Protein AF-A0A3A9DTZ1-F1 (afdb_monomer_lite)

Structure (mmCIF, N/CA/C/O backbone):
data_AF-A0A3A9DTZ1-F1
#
_entry.id   AF-A0A3A9DTZ1-F1
#
loop_
_atom_site.group_PDB
_atom_site.id
_atom_site.type_symbol
_atom_site.label_atom_id
_atom_site.label_alt_id
_atom_site.label_comp_id
_atom_site.label_asym_id
_atom_site.label_entity_id
_atom_site.label_seq_id
_atom_site.pdbx_PDB_ins_code
_atom_site.Cartn_x
_atom_site.Cartn_y
_atom_site.Cartn_z
_atom_site.occupancy
_atom_site.B_iso_or_equiv
_atom_site.auth_seq_id
_atom_site.auth_comp_id
_atom_site.auth_asym_id
_atom_site.auth_atom_id
_atom_site.pdbx_PDB_model_num
ATOM 1 N N . MET A 1 1 ? -8.454 15.066 16.201 1.00 45.34 1 MET A N 1
ATOM 2 C CA . MET A 1 1 ? -8.218 14.168 15.048 1.00 45.34 1 MET A CA 1
ATOM 3 C C . MET A 1 1 ? -9.597 13.713 14.612 1.00 45.34 1 MET A C 1
ATOM 5 O O . MET A 1 1 ? -10.414 13.509 15.500 1.00 45.34 1 MET A O 1
ATOM 9 N N . GLU A 1 2 ? -9.902 13.722 13.316 1.00 52.50 2 GLU A N 1
ATOM 10 C CA . GLU A 1 2 ? -11.268 13.487 12.820 1.00 52.50 2 GLU A CA 1
ATOM 11 C C . GLU A 1 2 ? -11.726 12.036 12.987 1.00 52.50 2 GLU A C 1
ATOM 13 O O . GLU A 1 2 ? -10.912 11.112 13.012 1.00 52.50 2 GLU A O 1
ATOM 18 N N . ASN A 1 3 ? -13.042 11.867 13.121 1.00 55.28 3 ASN A N 1
ATOM 19 C CA . ASN A 1 3 ? -13.698 10.570 13.231 1.00 55.28 3 ASN A CA 1
ATOM 20 C C . ASN A 1 3 ? -13.666 9.855 11.872 1.00 55.28 3 ASN A C 1
ATOM 22 O O . ASN A 1 3 ? -14.045 10.436 10.855 1.00 55.28 3 ASN A O 1
ATOM 26 N N . LEU A 1 4 ? -13.212 8.599 11.865 1.00 61.12 4 LEU A N 1
ATOM 27 C CA . LEU A 1 4 ? -13.238 7.719 10.696 1.00 61.12 4 LEU A CA 1
ATOM 28 C C . LEU A 1 4 ? -14.702 7.438 10.335 1.00 61.12 4 LEU A C 1
ATOM 30 O O . LEU A 1 4 ? -15.355 6.714 11.070 1.00 61.12 4 LEU A O 1
ATOM 34 N N . ASN A 1 5 ? -15.224 7.968 9.228 1.00 62.53 5 ASN A N 1
ATOM 35 C CA . ASN A 1 5 ? -16.616 7.721 8.841 1.00 62.53 5 ASN A CA 1
ATOM 36 C C . ASN A 1 5 ? -16.713 6.482 7.937 1.00 62.53 5 ASN A C 1
ATOM 38 O O . ASN A 1 5 ? -16.155 6.460 6.838 1.00 62.53 5 ASN A O 1
ATOM 42 N N . GLN A 1 6 ? -17.483 5.472 8.348 1.00 60.66 6 GLN A N 1
ATOM 43 C CA . GLN A 1 6 ? -17.683 4.231 7.580 1.00 60.66 6 GLN A CA 1
ATOM 44 C C . GLN A 1 6 ? -18.162 4.450 6.130 1.00 60.66 6 GLN A C 1
ATOM 46 O O . GLN A 1 6 ? -17.867 3.637 5.253 1.00 60.66 6 GLN A O 1
ATOM 51 N N . ASN A 1 7 ? -18.864 5.553 5.847 1.00 61.31 7 ASN A N 1
ATOM 52 C CA . ASN A 1 7 ? -19.367 5.867 4.507 1.00 61.31 7 ASN A CA 1
ATOM 53 C C . ASN A 1 7 ? -18.269 6.310 3.531 1.00 61.31 7 ASN A C 1
ATOM 55 O O . ASN A 1 7 ? -18.525 6.380 2.327 1.00 61.31 7 ASN A O 1
ATOM 59 N N . GLN A 1 8 ? -17.075 6.625 4.033 1.00 65.44 8 GLN A N 1
ATOM 60 C CA . GLN A 1 8 ? -15.933 7.044 3.223 1.00 65.44 8 GLN A CA 1
ATOM 61 C C . GLN A 1 8 ? -15.131 5.846 2.689 1.00 65.44 8 GLN A C 1
ATOM 63 O O . GLN A 1 8 ? -14.538 5.935 1.620 1.00 65.44 8 GLN A O 1
ATOM 68 N N . ILE A 1 9 ? -15.196 4.686 3.353 1.00 72.94 9 ILE A N 1
ATOM 69 C CA . ILE A 1 9 ? -14.450 3.491 2.943 1.00 72.94 9 ILE A CA 1
ATOM 70 C C . ILE A 1 9 ? -15.275 2.641 1.984 1.00 72.94 9 ILE A C 1
ATOM 72 O O . ILE A 1 9 ? -16.133 1.843 2.381 1.00 72.94 9 ILE A O 1
ATOM 76 N N . LYS A 1 10 ? -14.995 2.798 0.692 1.00 74.88 10 LYS A N 1
ATOM 77 C CA . LYS A 1 10 ? -15.671 2.075 -0.386 1.00 74.88 10 LYS A CA 1
ATOM 78 C C . LYS A 1 10 ? -14.670 1.313 -1.233 1.00 74.88 10 LYS A C 1
ATOM 80 O O . LYS A 1 10 ? -13.553 1.772 -1.445 1.00 74.88 10 LYS A O 1
ATOM 85 N N . TRP A 1 11 ? -15.117 0.158 -1.718 1.00 83.56 11 TRP A N 1
ATOM 86 C CA . TRP A 1 11 ? -14.412 -0.558 -2.768 1.00 83.56 11 TRP A CA 1
ATOM 87 C C . TRP A 1 11 ? -14.232 0.362 -3.975 1.00 83.56 11 TRP A C 1
ATOM 89 O O . TRP A 1 11 ? -15.148 1.106 -4.339 1.00 83.56 11 TRP A O 1
ATOM 99 N N . ASN A 1 12 ? -13.044 0.321 -4.565 1.00 82.06 12 ASN A N 1
ATOM 100 C CA . ASN A 1 12 ? -12.713 1.084 -5.752 1.00 82.06 12 ASN A CA 1
ATOM 101 C C . ASN A 1 12 ? -12.264 0.107 -6.834 1.00 82.06 12 ASN A C 1
ATOM 103 O O . ASN A 1 12 ? -11.341 -0.669 -6.622 1.00 82.06 12 ASN A O 1
ATOM 107 N N . GLU A 1 13 ? -12.883 0.191 -8.008 1.00 85.25 13 GLU A N 1
ATOM 108 C CA . GLU A 1 13 ? -12.581 -0.651 -9.168 1.00 85.25 13 GLU A CA 1
ATOM 109 C C . GLU A 1 13 ? -11.100 -0.618 -9.578 1.00 85.25 13 GLU A C 1
ATOM 111 O O . GLU A 1 13 ? -10.608 -1.577 -10.165 1.00 85.25 13 GLU A O 1
ATOM 116 N N . ARG A 1 14 ? -10.353 0.438 -9.223 1.00 80.56 14 ARG A N 1
ATOM 117 C CA . ARG A 1 14 ? -8.896 0.511 -9.439 1.00 80.56 14 ARG A CA 1
ATOM 118 C C . ARG A 1 14 ? -8.099 -0.559 -8.686 1.00 80.56 14 ARG A C 1
ATOM 120 O O . ARG A 1 14 ? -6.941 -0.789 -9.015 1.00 80.56 14 ARG A O 1
ATOM 127 N N . LEU A 1 15 ? -8.692 -1.160 -7.657 1.00 85.69 15 LEU A N 1
ATOM 128 C CA . LEU A 1 15 ? -8.102 -2.222 -6.844 1.00 85.69 15 LEU A CA 1
ATOM 129 C C . LEU A 1 15 ? -8.321 -3.609 -7.456 1.00 85.69 15 LEU A C 1
ATOM 131 O O . LEU A 1 15 ? -7.873 -4.602 -6.889 1.00 85.69 15 LEU A O 1
ATOM 135 N N . LYS A 1 16 ? -9.008 -3.694 -8.602 1.00 89.75 16 LYS A N 1
ATOM 136 C CA . LYS A 1 16 ? -9.186 -4.960 -9.305 1.00 89.75 16 LYS A CA 1
ATOM 137 C C . LYS A 1 16 ? -7.857 -5.495 -9.815 1.00 89.75 16 LYS A C 1
ATOM 139 O O . LYS A 1 16 ? -7.130 -4.819 -10.548 1.00 89.75 16 LYS A O 1
ATOM 144 N N . VAL A 1 17 ? -7.609 -6.747 -9.469 1.00 90.69 17 VAL A N 1
ATOM 145 C CA . VAL A 1 17 ? -6.548 -7.599 -9.999 1.00 90.69 17 VAL A CA 1
ATOM 146 C C . VAL A 1 17 ? -7.016 -8.272 -11.291 1.00 90.69 17 VAL A C 1
ATOM 148 O O . VAL A 1 17 ? -6.200 -8.537 -12.173 1.00 90.69 17 VAL A O 1
ATOM 151 N N . GLY A 1 18 ? -8.326 -8.497 -11.453 1.00 90.88 18 GLY A N 1
ATOM 152 C CA . GLY A 1 18 ? -8.902 -9.169 -12.623 1.00 90.88 18 GLY A CA 1
ATOM 153 C C . GLY A 1 18 ? -9.054 -10.681 -12.447 1.00 90.88 18 GLY A C 1
ATOM 154 O O . GLY A 1 18 ? -9.139 -11.409 -13.436 1.00 90.88 18 GLY A O 1
ATOM 155 N N . VAL A 1 19 ? -9.072 -11.154 -11.199 1.00 93.50 19 VAL A N 1
ATOM 156 C CA . VAL A 1 19 ? -9.326 -12.550 -10.824 1.00 93.50 19 VAL A CA 1
ATOM 157 C C . VAL A 1 19 ? -10.521 -12.554 -9.881 1.00 93.50 19 VAL A C 1
ATOM 159 O O . VAL A 1 19 ? -10.397 -12.148 -8.729 1.00 93.50 19 VAL A O 1
ATOM 162 N N . ASP A 1 20 ? -11.676 -13.018 -10.362 1.00 93.56 20 ASP A N 1
ATOM 163 C CA . ASP A 1 20 ? -12.980 -12.785 -9.721 1.00 93.56 20 ASP A CA 1
ATOM 164 C C . ASP A 1 20 ? -13.025 -13.112 -8.222 1.00 93.56 20 ASP A C 1
ATOM 166 O O . ASP A 1 20 ? -13.577 -12.346 -7.432 1.00 93.56 20 ASP A O 1
ATOM 170 N N . TYR A 1 21 ? -12.447 -14.240 -7.800 1.00 92.19 21 TYR A N 1
ATOM 171 C CA . TYR A 1 21 ? -12.478 -14.632 -6.388 1.00 92.19 21 TYR A CA 1
ATOM 172 C C . TYR A 1 21 ? -11.488 -13.840 -5.522 1.00 92.19 21 TYR A C 1
ATOM 174 O O . TYR A 1 21 ? -11.774 -13.632 -4.345 1.00 92.19 21 TYR A O 1
ATOM 182 N N . ILE A 1 22 ? -10.369 -13.369 -6.087 1.00 94.19 22 ILE A N 1
ATOM 183 C CA . ILE A 1 22 ? -9.429 -12.461 -5.410 1.00 94.19 22 ILE A CA 1
ATOM 184 C C . ILE A 1 22 ? -10.083 -11.086 -5.271 1.00 94.19 22 ILE A C 1
ATOM 186 O O . ILE A 1 22 ? -10.152 -10.557 -4.169 1.00 94.19 22 ILE A O 1
ATOM 190 N N . ASP A 1 23 ? -10.682 -10.563 -6.342 1.00 93.94 23 ASP A N 1
ATOM 191 C CA . ASP A 1 23 ? -11.386 -9.275 -6.323 1.00 93.94 23 ASP A CA 1
ATOM 192 C C . ASP A 1 23 ? -12.575 -9.294 -5.346 1.00 93.94 23 ASP A C 1
ATOM 194 O O . ASP A 1 23 ? -12.771 -8.358 -4.570 1.00 93.94 23 ASP A O 1
ATOM 198 N N . THR A 1 24 ? -13.328 -10.398 -5.307 1.00 93.31 24 THR A N 1
ATOM 199 C CA . THR A 1 24 ? -14.393 -10.608 -4.311 1.00 93.31 24 THR A CA 1
ATOM 200 C C . THR A 1 24 ? -13.826 -10.642 -2.891 1.00 93.31 24 THR A C 1
ATOM 202 O O . THR A 1 24 ? -14.428 -10.095 -1.958 1.00 93.31 24 THR A O 1
ATOM 205 N N . ALA A 1 25 ? -12.661 -11.274 -2.702 1.00 92.12 25 ALA A N 1
ATOM 206 C CA . ALA A 1 25 ? -12.004 -11.297 -1.407 1.00 92.12 25 ALA A CA 1
ATOM 207 C C . ALA A 1 25 ? -11.543 -9.887 -0.985 1.00 92.12 25 ALA A C 1
ATOM 209 O O . ALA A 1 25 ? -11.757 -9.490 0.168 1.00 92.12 25 ALA A O 1
ATOM 210 N N . HIS A 1 26 ? -11.009 -9.105 -1.925 1.00 92.25 26 HIS A N 1
ATOM 211 C CA . HIS A 1 26 ? -10.615 -7.715 -1.725 1.00 92.25 26 HIS A CA 1
ATOM 212 C C . HIS A 1 26 ? -11.795 -6.838 -1.315 1.00 92.25 26 HIS A C 1
ATOM 214 O O . HIS A 1 26 ? -11.745 -6.184 -0.273 1.00 92.25 26 HIS A O 1
ATOM 220 N N . GLU A 1 27 ? -12.903 -6.882 -2.055 1.00 90.25 27 GLU A N 1
ATOM 221 C CA . GLU A 1 27 ? -14.109 -6.111 -1.741 1.00 90.25 27 GLU A CA 1
ATOM 222 C C . GLU A 1 27 ? -14.640 -6.419 -0.328 1.00 90.25 27 GLU A C 1
ATOM 224 O O . GLU A 1 27 ? -15.068 -5.527 0.422 1.00 90.25 27 GLU A O 1
ATOM 229 N N . LYS A 1 28 ? -14.565 -7.685 0.093 1.00 88.56 28 LYS A N 1
ATOM 230 C CA . LYS A 1 28 ? -14.998 -8.094 1.430 1.00 88.56 28 LYS A CA 1
ATOM 231 C C . LYS A 1 28 ? -14.101 -7.537 2.547 1.00 88.56 28 LYS A C 1
ATOM 233 O O . LYS A 1 28 ? -14.653 -7.260 3.616 1.00 88.56 28 LYS A O 1
ATOM 238 N N . PHE A 1 29 ? -12.814 -7.229 2.324 1.00 85.25 29 PHE A N 1
ATOM 239 C CA . PHE A 1 29 ? -12.015 -6.476 3.314 1.00 85.25 29 PHE A CA 1
ATOM 240 C C . PHE A 1 29 ? -12.621 -5.116 3.626 1.00 85.25 29 PHE A C 1
ATOM 242 O O . PHE A 1 29 ? -12.703 -4.740 4.793 1.00 85.25 29 PHE A O 1
ATOM 249 N N . PHE A 1 30 ? -13.120 -4.395 2.622 1.00 81.56 30 PHE A N 1
ATOM 250 C CA . PHE A 1 30 ? -13.749 -3.092 2.848 1.00 81.56 30 PHE A CA 1
ATOM 251 C C . PHE A 1 30 ? -14.995 -3.230 3.727 1.00 81.56 30 PHE A C 1
ATOM 253 O O . PHE A 1 30 ? -15.265 -2.374 4.567 1.00 81.56 30 PHE A O 1
ATOM 260 N N . SER A 1 31 ? -15.730 -4.336 3.595 1.00 81.62 31 SER A N 1
ATOM 261 C CA . SER A 1 31 ? -16.852 -4.650 4.487 1.00 81.62 31 SER A CA 1
ATOM 262 C C . SER A 1 31 ? -16.394 -4.953 5.917 1.00 81.62 31 SER A C 1
ATOM 264 O O . SER A 1 31 ? -17.019 -4.478 6.867 1.00 81.62 31 SER A O 1
ATOM 266 N N . VAL A 1 32 ? -15.292 -5.692 6.081 1.00 81.00 32 VAL A N 1
ATOM 267 C CA . VAL A 1 32 ? -14.680 -5.975 7.391 1.00 81.00 32 VAL A CA 1
ATOM 268 C C . VAL A 1 32 ? -14.238 -4.683 8.080 1.00 81.00 32 VAL A C 1
ATOM 270 O O . VAL A 1 32 ? -14.583 -4.441 9.235 1.00 81.00 32 VAL A O 1
ATOM 273 N N . VAL A 1 33 ? -13.529 -3.824 7.352 1.00 79.38 33 VAL A N 1
ATOM 274 C CA . VAL A 1 33 ? -13.035 -2.537 7.845 1.00 79.38 33 VAL A CA 1
ATOM 275 C C . VAL A 1 33 ? -14.186 -1.609 8.228 1.00 79.38 33 VAL A C 1
ATOM 277 O O . VAL A 1 33 ? -14.155 -1.017 9.303 1.00 79.38 33 VAL A O 1
ATOM 280 N N . ARG A 1 34 ? -15.230 -1.487 7.398 1.00 80.44 34 ARG A N 1
ATOM 281 C CA . ARG A 1 34 ? -16.405 -0.670 7.750 1.00 80.44 34 ARG A CA 1
ATOM 282 C C . ARG A 1 34 ? -17.049 -1.141 9.049 1.00 80.44 34 ARG A C 1
ATOM 284 O O . ARG A 1 34 ? -17.430 -0.315 9.872 1.00 80.44 34 ARG A O 1
ATOM 291 N N . LYS A 1 35 ? -17.127 -2.460 9.256 1.00 77.44 35 LYS A N 1
ATOM 292 C CA . LYS A 1 35 ? -17.620 -3.030 10.512 1.00 77.44 35 LYS A CA 1
ATOM 293 C C . LYS A 1 35 ? -16.725 -2.630 11.689 1.00 77.44 35 LYS A C 1
ATOM 295 O O . LYS A 1 35 ? -17.257 -2.199 12.701 1.00 77.44 35 LYS A O 1
ATOM 300 N N . LEU A 1 36 ? -15.400 -2.705 11.547 1.00 76.50 36 LEU A N 1
ATOM 301 C CA . LEU A 1 36 ? -14.453 -2.255 12.578 1.00 76.50 36 LEU A CA 1
ATOM 302 C C . LEU A 1 36 ? -14.627 -0.775 12.939 1.00 76.50 36 LEU A C 1
ATOM 304 O O . LEU A 1 36 ? -14.644 -0.428 14.116 1.00 76.50 36 LEU A O 1
ATOM 308 N N . ILE A 1 37 ? -14.796 0.089 11.936 1.00 76.38 37 ILE A N 1
ATOM 309 C CA . ILE A 1 37 ? -15.023 1.523 12.149 1.00 76.38 37 ILE A CA 1
ATOM 310 C C . ILE A 1 37 ? -16.322 1.760 12.902 1.00 76.38 37 ILE A C 1
ATOM 312 O O . ILE A 1 37 ? -16.322 2.482 13.894 1.00 76.38 37 ILE A O 1
ATOM 316 N N . ARG A 1 38 ? -17.408 1.113 12.469 1.00 74.88 38 ARG A N 1
ATOM 317 C CA . ARG A 1 38 ? -18.715 1.241 13.110 1.00 74.88 38 ARG A CA 1
ATOM 318 C C . ARG A 1 38 ? -18.670 0.830 14.582 1.00 74.88 38 ARG A C 1
ATOM 320 O O . ARG A 1 38 ? -19.198 1.548 15.421 1.00 74.88 38 ARG A O 1
ATOM 327 N N . LEU A 1 39 ? -18.002 -0.282 14.894 1.00 69.44 39 LEU A N 1
ATOM 328 C CA . LEU A 1 39 ? -17.815 -0.738 16.275 1.00 69.44 39 LEU A CA 1
ATOM 329 C C . LEU A 1 39 ? -17.036 0.289 17.111 1.00 69.44 39 LEU A C 1
ATOM 331 O O . LEU A 1 39 ? -17.406 0.567 18.245 1.00 69.44 39 LEU A O 1
ATOM 335 N N . ASN A 1 40 ? -16.008 0.912 16.530 1.00 69.50 40 ASN A N 1
ATOM 336 C CA . ASN A 1 40 ? -15.249 1.973 17.191 1.00 69.50 40 ASN A CA 1
ATOM 337 C C . ASN A 1 40 ? -16.049 3.286 17.376 1.00 69.50 40 ASN A C 1
ATOM 339 O O . ASN A 1 40 ? -15.761 4.047 18.298 1.00 69.50 40 ASN A O 1
ATOM 343 N N . GLU A 1 41 ? -17.014 3.593 16.503 1.00 69.62 41 GLU A N 1
ATOM 344 C CA . GLU A 1 41 ? -17.871 4.786 16.613 1.00 69.62 41 GLU A CA 1
ATOM 345 C C . GLU A 1 41 ? -19.031 4.601 17.604 1.00 69.62 41 GLU A C 1
ATOM 347 O O . GLU A 1 41 ? -19.313 5.509 18.385 1.00 69.62 41 GLU A O 1
ATOM 352 N N . GLU A 1 42 ? -19.710 3.450 17.563 1.00 64.38 42 GLU A N 1
ATOM 353 C CA . GLU A 1 42 ? -20.943 3.189 18.321 1.00 64.38 42 GLU A CA 1
ATOM 354 C C . GLU A 1 42 ? -20.671 2.669 19.742 1.00 64.38 42 GLU A C 1
ATOM 356 O O . GLU A 1 42 ? -21.460 2.937 20.647 1.00 64.38 42 GLU A O 1
ATOM 361 N N . GLU A 1 43 ? -19.558 1.960 19.959 1.00 61.03 43 GLU A N 1
ATOM 362 C CA . GLU A 1 43 ? -19.327 1.167 21.173 1.00 61.03 43 GLU A CA 1
ATOM 363 C C . GLU A 1 43 ? -17.909 1.369 21.736 1.00 61.03 43 GLU A C 1
ATOM 365 O O . GLU A 1 43 ? -17.193 0.410 22.014 1.00 61.03 43 GLU A O 1
ATOM 370 N N . GLN A 1 44 ? -17.489 2.632 21.925 1.00 59.25 44 GLN A N 1
ATOM 371 C CA . GLN A 1 44 ? -16.144 2.996 22.425 1.00 59.25 44 GLN A CA 1
ATOM 372 C C . GLN A 1 44 ? -15.721 2.289 23.728 1.00 59.25 44 GLN A C 1
ATOM 374 O O . GLN A 1 44 ? -14.523 2.179 23.987 1.00 59.25 44 GLN A O 1
ATOM 379 N N . ASP A 1 45 ? -16.674 1.794 24.521 1.00 59.91 45 ASP A N 1
ATOM 380 C CA . ASP A 1 45 ? -16.417 1.090 25.780 1.00 59.91 45 ASP A CA 1
ATOM 381 C C . ASP A 1 45 ? -16.427 -0.447 25.659 1.00 59.91 45 ASP A C 1
ATOM 383 O O . ASP A 1 45 ? -16.030 -1.133 26.608 1.00 59.91 45 ASP A O 1
ATOM 387 N N . ASP A 1 46 ? -16.818 -1.021 24.513 1.00 69.50 46 ASP A N 1
ATOM 388 C CA . ASP A 1 46 ? -16.904 -2.474 24.350 1.00 69.50 46 ASP A CA 1
ATOM 389 C C . ASP A 1 46 ? -15.636 -3.072 23.716 1.00 69.50 46 ASP A C 1
ATOM 391 O O . ASP A 1 46 ? -15.539 -3.399 22.527 1.00 69.50 46 ASP A O 1
ATOM 395 N N . LYS A 1 47 ? -14.626 -3.266 24.569 1.00 74.50 47 LYS A N 1
ATOM 396 C CA . LYS A 1 47 ? -13.364 -3.949 24.224 1.00 74.50 47 LYS A CA 1
ATOM 397 C C . LYS A 1 47 ? -13.576 -5.316 23.584 1.00 74.50 47 LYS A C 1
ATOM 399 O O . LYS A 1 47 ? -12.728 -5.760 22.803 1.00 74.50 47 LYS A O 1
ATOM 404 N N . TRP A 1 48 ? -14.666 -6.002 23.928 1.00 77.75 48 TRP A N 1
ATOM 405 C CA . TRP A 1 48 ? -14.959 -7.313 23.373 1.00 77.75 48 TRP A CA 1
ATOM 406 C C . TRP A 1 48 ? -15.257 -7.207 21.875 1.00 77.75 48 TRP A C 1
ATOM 408 O O . TRP A 1 48 ? -14.678 -7.958 21.089 1.00 77.75 48 TRP A O 1
ATOM 418 N N . LEU A 1 49 ? -16.043 -6.214 21.455 1.00 73.25 49 LEU A N 1
ATOM 419 C CA . LEU A 1 49 ? -16.354 -5.993 20.041 1.00 73.25 49 LEU A CA 1
ATOM 420 C C . LEU A 1 49 ? -15.131 -5.618 19.208 1.00 73.25 49 LEU A C 1
ATOM 422 O O . LEU A 1 49 ? -14.948 -6.167 18.118 1.00 73.25 49 LEU A O 1
ATOM 426 N N . CYS A 1 50 ? -14.262 -4.746 19.724 1.00 76.00 50 CYS A N 1
ATOM 427 C CA . CYS A 1 50 ? -12.987 -4.432 19.074 1.00 76.00 50 CYS A CA 1
ATOM 428 C C . CYS A 1 50 ? -12.138 -5.698 18.885 1.00 76.00 50 CYS A C 1
ATOM 430 O O . CYS A 1 50 ? -11.664 -5.975 17.782 1.00 76.00 50 CYS A O 1
ATOM 432 N N . THR A 1 51 ? -12.021 -6.512 19.937 1.00 81.25 51 THR A N 1
ATOM 433 C CA . THR A 1 51 ? -11.257 -7.767 19.914 1.00 81.25 51 THR A CA 1
ATOM 434 C C . THR A 1 51 ? -11.808 -8.758 18.884 1.00 81.25 51 THR A C 1
ATOM 436 O O . THR A 1 51 ? -11.045 -9.348 18.117 1.00 81.25 51 THR A O 1
ATOM 439 N N . GLU A 1 52 ? -13.127 -8.942 18.822 1.00 81.44 52 GLU A N 1
ATOM 440 C CA . GLU A 1 52 ? -13.751 -9.852 17.856 1.00 81.44 52 GLU A CA 1
ATOM 441 C C . GLU A 1 52 ? -13.627 -9.346 16.416 1.00 81.44 52 GLU A C 1
ATOM 443 O O . GLU A 1 52 ? -13.341 -10.125 15.502 1.00 81.44 52 GLU A O 1
ATOM 448 N N . GLY A 1 53 ? -13.764 -8.036 16.204 1.00 81.06 53 GLY A N 1
ATOM 449 C CA . GLY A 1 53 ? -13.520 -7.423 14.905 1.00 81.06 53 GLY A CA 1
ATOM 450 C C . GLY A 1 53 ? -12.092 -7.666 14.408 1.00 81.06 53 GLY A C 1
ATOM 451 O O . GLY A 1 53 ? -11.895 -8.017 13.243 1.00 81.06 53 GLY A O 1
ATOM 452 N N . MET A 1 54 ? -11.096 -7.528 15.286 1.00 82.56 54 MET A N 1
ATOM 453 C CA . MET A 1 54 ? -9.689 -7.774 14.954 1.00 82.56 54 MET A CA 1
ATOM 454 C C . MET A 1 54 ? -9.414 -9.239 14.636 1.00 82.56 54 MET A C 1
ATOM 456 O O . MET A 1 54 ? -8.748 -9.531 13.645 1.00 82.56 54 MET A O 1
ATOM 460 N N . LYS A 1 55 ? -9.943 -10.172 15.439 1.00 85.94 55 LYS A N 1
ATOM 461 C CA . LYS A 1 55 ? -9.822 -11.612 15.158 1.00 85.94 55 LYS A CA 1
ATOM 462 C C . LYS A 1 55 ? -10.409 -11.951 13.797 1.00 85.94 55 LYS A C 1
ATOM 464 O O . LYS A 1 55 ? -9.808 -12.703 13.033 1.00 85.94 55 LYS A O 1
ATOM 469 N N . PHE A 1 56 ? -11.571 -11.381 13.486 1.00 85.25 56 PHE A N 1
ATOM 470 C CA . PHE A 1 56 ? -12.206 -11.568 12.192 1.00 85.25 56 PHE A CA 1
ATOM 471 C C . PHE A 1 56 ? -11.346 -11.006 11.054 1.00 85.25 56 PHE A C 1
ATOM 473 O O . PHE A 1 56 ? -11.117 -11.720 10.081 1.00 85.25 56 PHE A O 1
ATOM 480 N N . PHE A 1 57 ? -10.808 -9.790 11.198 1.00 87.38 57 PHE A N 1
ATOM 481 C CA . PHE A 1 57 ? -9.872 -9.208 10.233 1.00 87.38 57 PHE A CA 1
ATOM 482 C C . PHE A 1 57 ? -8.650 -10.104 10.015 1.00 87.38 57 PHE A C 1
ATOM 484 O O . PHE A 1 57 ? -8.380 -10.498 8.887 1.00 87.38 57 PHE A O 1
ATOM 491 N N . LYS A 1 58 ? -7.971 -10.505 11.093 1.00 89.62 58 LYS A N 1
ATOM 492 C CA . LYS A 1 58 ? -6.790 -11.373 11.055 1.00 89.62 58 LYS A CA 1
ATOM 493 C C . LYS A 1 58 ? -7.052 -12.691 10.339 1.00 89.62 58 LYS A C 1
ATOM 495 O O . LYS A 1 58 ? -6.302 -13.057 9.438 1.00 89.62 58 LYS A O 1
ATOM 500 N N . ASN A 1 59 ? -8.110 -13.397 10.733 1.00 90.69 59 ASN A N 1
ATOM 501 C CA . ASN A 1 59 ? -8.459 -14.680 10.128 1.00 90.69 59 ASN A CA 1
ATOM 502 C C . ASN A 1 59 ? -8.758 -14.514 8.639 1.00 90.69 59 ASN A C 1
ATOM 504 O O . ASN A 1 59 ? -8.281 -15.302 7.828 1.00 90.69 59 ASN A O 1
ATOM 508 N N . TYR A 1 60 ? -9.493 -13.458 8.289 1.00 91.44 60 TYR A N 1
ATOM 509 C CA . TYR A 1 60 ? -9.841 -13.166 6.911 1.00 91.44 60 TYR A CA 1
ATOM 510 C C . TYR A 1 60 ? -8.611 -12.803 6.060 1.00 91.44 60 TYR A C 1
ATOM 512 O O . TYR A 1 60 ? -8.471 -13.319 4.955 1.00 91.44 60 TYR A O 1
ATOM 520 N N . THR A 1 61 ? -7.672 -12.009 6.590 1.00 90.75 61 THR A N 1
ATOM 521 C CA . THR A 1 61 ? -6.396 -11.706 5.920 1.00 90.75 61 THR A CA 1
ATOM 522 C C . THR A 1 61 ? -5.563 -12.959 5.677 1.00 90.75 61 THR A C 1
ATOM 524 O O . THR A 1 61 ? -5.060 -13.160 4.578 1.00 90.75 61 THR A O 1
ATOM 527 N N . ILE A 1 62 ? -5.440 -13.832 6.679 1.00 92.19 62 ILE A N 1
ATOM 528 C CA . ILE A 1 62 ? -4.654 -15.067 6.562 1.00 92.19 62 ILE A CA 1
ATOM 529 C C . ILE A 1 62 ? -5.267 -16.025 5.534 1.00 92.19 62 ILE A C 1
ATOM 531 O O . ILE A 1 62 ? -4.531 -16.647 4.767 1.00 92.19 62 ILE A O 1
ATOM 535 N N . GLU A 1 63 ? -6.595 -16.155 5.527 1.00 93.69 63 GLU A N 1
ATOM 536 C CA . GLU A 1 63 ? -7.314 -16.974 4.550 1.00 93.69 63 GLU A CA 1
ATOM 537 C C . GLU A 1 63 ? -7.113 -16.440 3.129 1.00 93.69 63 GLU A C 1
ATOM 539 O O . GLU A 1 63 ? -6.774 -17.204 2.226 1.00 93.69 63 GLU A O 1
ATOM 544 N N . HIS A 1 64 ? -7.268 -15.130 2.946 1.00 94.38 64 HIS A N 1
ATOM 545 C CA . HIS A 1 64 ? -7.071 -14.470 1.664 1.00 94.38 64 HIS A CA 1
ATOM 546 C C . HIS A 1 64 ? -5.647 -14.670 1.123 1.00 94.38 64 HIS A C 1
ATOM 548 O O . HIS A 1 64 ? -5.495 -15.161 0.005 1.00 94.38 64 HIS A O 1
ATOM 554 N N . PHE A 1 65 ? -4.617 -14.429 1.944 1.00 96.06 65 PHE A N 1
ATOM 555 C CA . PHE A 1 65 ? -3.225 -14.681 1.559 1.00 96.06 65 PHE A CA 1
ATOM 556 C C . PHE A 1 65 ? -3.007 -16.127 1.114 1.00 96.06 65 PHE A C 1
ATOM 558 O O . PHE A 1 65 ? -2.328 -16.378 0.127 1.00 96.06 65 PHE A O 1
ATOM 565 N N . ALA A 1 66 ? -3.606 -17.106 1.797 1.00 96.31 66 ALA A N 1
ATOM 566 C CA . ALA A 1 66 ? -3.471 -18.506 1.403 1.00 96.31 66 ALA A CA 1
ATOM 567 C C . ALA A 1 66 ? -4.119 -18.805 0.035 1.00 96.31 66 ALA A C 1
ATOM 569 O O . ALA A 1 66 ? -3.574 -19.600 -0.738 1.00 96.31 66 ALA A O 1
ATOM 570 N N . GLN A 1 67 ? -5.263 -18.182 -0.266 1.00 95.50 67 GLN A N 1
ATOM 571 C CA . GLN A 1 67 ? -5.961 -18.319 -1.550 1.00 95.50 67 GLN A CA 1
ATOM 572 C C . GLN A 1 67 ? -5.168 -17.681 -2.696 1.00 95.50 67 GLN A C 1
ATOM 574 O O . GLN A 1 67 ? -5.013 -18.291 -3.756 1.00 95.50 67 GLN A O 1
ATOM 579 N N . GLU A 1 68 ? -4.628 -16.488 -2.473 1.00 96.94 68 GLU A N 1
ATOM 580 C CA . GLU A 1 68 ? -3.782 -15.781 -3.430 1.00 96.94 68 GLU A CA 1
ATOM 581 C C . GLU A 1 68 ? -2.447 -16.498 -3.653 1.00 96.94 68 GLU A C 1
ATOM 583 O O . GLU A 1 68 ? -2.050 -16.751 -4.787 1.00 96.94 68 GLU A O 1
ATOM 588 N N . GLU A 1 69 ? -1.792 -16.961 -2.589 1.00 98.00 69 GLU A N 1
ATOM 589 C CA . GLU A 1 69 ? -0.581 -17.775 -2.691 1.00 98.00 69 GLU A CA 1
ATOM 590 C C . GLU A 1 69 ? -0.831 -19.072 -3.484 1.00 98.00 69 GLU A C 1
ATOM 592 O O . GLU A 1 69 ? 0.015 -19.503 -4.270 1.00 98.00 69 GLU A O 1
ATOM 597 N N . ALA A 1 70 ? -1.995 -19.710 -3.310 1.00 97.31 70 ALA A N 1
ATOM 598 C CA . ALA A 1 70 ? -2.377 -20.879 -4.101 1.00 97.31 70 ALA A CA 1
ATOM 599 C C . ALA A 1 70 ? -2.588 -20.532 -5.580 1.00 97.31 70 ALA A C 1
ATOM 601 O O . ALA A 1 70 ? -2.150 -21.292 -6.448 1.00 97.31 70 ALA A O 1
ATOM 602 N N . TYR A 1 71 ? -3.196 -19.379 -5.861 1.00 97.19 71 TYR A N 1
ATOM 603 C CA . TYR A 1 71 ? -3.347 -18.864 -7.216 1.00 97.19 71 TYR A CA 1
ATOM 604 C C . TYR A 1 71 ? -1.998 -18.624 -7.889 1.00 97.19 71 TYR A C 1
ATOM 606 O O . TYR A 1 71 ? -1.737 -19.194 -8.948 1.00 97.19 71 TYR A O 1
ATOM 614 N N . MET A 1 72 ? -1.120 -17.852 -7.243 1.00 97.31 72 MET A N 1
ATOM 615 C CA . MET A 1 72 ? 0.213 -17.520 -7.743 1.00 97.31 72 MET A CA 1
ATOM 616 C C . MET A 1 72 ? 1.013 -18.778 -8.089 1.00 97.31 72 MET A C 1
ATOM 618 O O . MET A 1 72 ? 1.596 -18.862 -9.170 1.00 97.31 72 MET A O 1
ATOM 622 N N . ARG A 1 73 ? 0.976 -19.804 -7.225 1.00 97.88 73 ARG A N 1
ATOM 623 C CA . ARG A 1 73 ? 1.604 -21.105 -7.509 1.00 97.88 73 ARG A CA 1
ATOM 624 C C . ARG A 1 73 ? 0.987 -21.798 -8.724 1.00 97.88 73 ARG A C 1
ATOM 626 O O . ARG A 1 73 ? 1.723 -22.354 -9.532 1.00 97.88 73 ARG A O 1
ATOM 633 N N . SER A 1 74 ? -0.338 -21.761 -8.878 1.00 97.31 74 SER A N 1
ATOM 634 C CA . SER A 1 74 ? -1.030 -22.417 -10.000 1.00 97.31 74 SER A CA 1
ATOM 635 C C . SER A 1 74 ? -0.665 -21.828 -11.367 1.00 97.31 74 SER A C 1
ATOM 637 O O . SER A 1 74 ? -0.610 -22.560 -12.356 1.00 97.31 74 SER A O 1
ATOM 639 N N . ILE A 1 75 ? -0.361 -20.528 -11.416 1.00 96.00 75 ILE A N 1
ATOM 640 C CA . ILE A 1 75 ? 0.047 -19.828 -12.641 1.00 96.00 75 ILE A CA 1
ATOM 641 C C . ILE A 1 75 ? 1.570 -19.706 -12.786 1.00 96.00 75 ILE A C 1
ATOM 643 O O . ILE A 1 75 ? 2.030 -19.099 -13.747 1.00 96.00 75 ILE A O 1
ATOM 647 N N . HIS A 1 76 ? 2.349 -20.291 -11.867 1.00 95.69 76 HIS A N 1
ATOM 648 C CA . HIS A 1 76 ? 3.812 -20.170 -11.814 1.00 95.69 76 HIS A CA 1
ATOM 649 C C . HIS A 1 76 ? 4.285 -18.709 -11.807 1.00 95.69 76 HIS A C 1
ATOM 651 O O . HIS A 1 76 ? 5.196 -18.334 -12.544 1.00 95.69 76 HIS A O 1
ATOM 657 N N . TYR A 1 77 ? 3.641 -17.875 -10.988 1.00 94.19 77 TYR A N 1
ATOM 658 C CA . TYR A 1 77 ? 3.990 -16.466 -10.872 1.00 94.19 77 TYR A CA 1
ATOM 659 C C . TYR A 1 77 ? 5.448 -16.300 -10.421 1.00 94.19 77 TYR A C 1
ATOM 661 O O . TYR A 1 77 ? 5.837 -16.778 -9.356 1.00 94.19 77 TYR A O 1
ATOM 669 N N . GLU A 1 78 ? 6.247 -15.611 -11.235 1.00 91.38 78 GLU A N 1
ATOM 670 C CA . GLU A 1 78 ? 7.703 -15.517 -11.075 1.00 91.38 78 GLU A CA 1
ATOM 671 C C . GLU A 1 78 ? 8.119 -14.902 -9.730 1.00 91.38 78 GLU A C 1
ATOM 673 O O . GLU A 1 78 ? 9.060 -15.376 -9.098 1.00 91.38 78 GLU A O 1
ATOM 678 N N . LYS A 1 79 ? 7.375 -13.898 -9.250 1.00 90.44 79 LYS A N 1
ATOM 679 C CA . LYS A 1 79 ? 7.671 -13.181 -7.998 1.00 90.44 79 LYS A CA 1
ATOM 680 C C . LYS A 1 79 ? 6.958 -13.755 -6.773 1.00 90.44 79 LYS A C 1
ATOM 682 O O . LYS A 1 79 ? 6.831 -13.078 -5.756 1.00 90.44 79 LYS A O 1
ATOM 687 N N . TYR A 1 80 ? 6.484 -14.999 -6.850 1.00 95.00 80 TYR A N 1
ATOM 688 C CA . TYR A 1 80 ? 5.743 -15.640 -5.763 1.00 95.00 80 TYR A CA 1
ATOM 689 C C . TYR A 1 80 ? 6.485 -15.596 -4.416 1.00 95.00 80 TYR A C 1
ATOM 691 O O . TYR A 1 80 ? 5.871 -15.276 -3.402 1.00 95.00 80 TYR A O 1
ATOM 699 N N . GLU A 1 81 ? 7.791 -15.881 -4.390 1.00 95.62 81 GLU A N 1
ATOM 700 C CA . GLU A 1 81 ? 8.565 -15.905 -3.138 1.00 95.62 81 GLU A CA 1
ATOM 701 C C . GLU A 1 81 ? 8.687 -14.510 -2.501 1.00 95.62 81 GLU A C 1
ATOM 703 O O . GLU A 1 81 ? 8.547 -14.366 -1.286 1.00 95.62 81 GLU A O 1
ATOM 708 N N . GLU A 1 82 ? 8.887 -13.471 -3.318 1.00 90.62 82 GLU A N 1
ATOM 709 C CA . GLU A 1 82 ? 8.940 -12.077 -2.860 1.00 90.62 82 GLU A CA 1
ATOM 710 C C . GLU A 1 82 ? 7.584 -11.639 -2.295 1.00 90.62 82 GLU A C 1
ATOM 712 O O . GLU A 1 82 ? 7.509 -11.124 -1.180 1.00 90.62 82 GLU A O 1
ATOM 717 N N . HIS A 1 83 ? 6.502 -11.923 -3.022 1.00 93.88 83 HIS A N 1
ATOM 718 C CA . HIS A 1 83 ? 5.144 -11.595 -2.598 1.00 93.88 83 HIS A CA 1
ATOM 719 C C . HIS A 1 83 ? 4.769 -12.343 -1.304 1.00 93.88 83 HIS A C 1
ATOM 721 O O . HIS A 1 83 ? 4.270 -11.753 -0.344 1.00 93.88 83 HIS A O 1
ATOM 727 N N . LYS A 1 84 ? 5.090 -13.639 -1.212 1.00 96.31 84 LYS A N 1
ATOM 728 C CA . LYS A 1 84 ? 4.861 -14.434 -0.001 1.00 96.31 84 LYS A CA 1
ATOM 729 C C . LYS A 1 84 ? 5.624 -13.887 1.209 1.00 96.31 84 LYS A C 1
ATOM 731 O O . LYS A 1 84 ? 5.099 -13.917 2.324 1.00 96.31 84 LYS A O 1
ATOM 736 N N . LEU A 1 85 ? 6.837 -13.369 1.022 1.00 94.81 85 LEU A N 1
ATOM 737 C CA . LEU A 1 85 ? 7.588 -12.746 2.110 1.00 94.81 85 LEU A CA 1
ATOM 738 C C . LEU A 1 85 ? 6.858 -11.515 2.672 1.00 94.81 85 LEU A C 1
ATOM 740 O O . LEU A 1 85 ? 6.877 -11.298 3.886 1.00 94.81 85 LEU A O 1
ATOM 744 N N . LEU A 1 86 ? 6.173 -10.735 1.828 1.00 92.50 86 LEU A N 1
ATOM 745 C CA . LEU A 1 86 ? 5.339 -9.613 2.274 1.00 92.50 86 LEU A CA 1
ATOM 746 C C . LEU A 1 86 ? 4.157 -10.101 3.122 1.00 92.50 86 LEU A C 1
ATOM 748 O O . LEU A 1 86 ? 3.951 -9.581 4.225 1.00 92.50 86 LEU A O 1
ATOM 752 N N . HIS A 1 87 ? 3.455 -11.147 2.671 1.00 95.94 87 HIS A N 1
ATOM 753 C CA . HIS A 1 87 ? 2.393 -11.798 3.448 1.00 95.94 87 HIS A CA 1
ATOM 754 C C . HIS A 1 87 ? 2.893 -12.301 4.801 1.00 95.94 87 HIS A C 1
ATOM 756 O O . HIS A 1 87 ? 2.259 -12.083 5.836 1.00 95.94 87 HIS A O 1
ATOM 762 N N . ASP A 1 88 ? 4.041 -12.976 4.815 1.00 95.94 88 ASP A N 1
ATOM 763 C CA . ASP A 1 88 ? 4.612 -13.547 6.029 1.00 95.94 88 ASP A CA 1
ATOM 764 C C . ASP A 1 88 ? 5.091 -12.468 7.000 1.00 95.94 88 ASP A C 1
ATOM 766 O O . ASP A 1 88 ? 4.872 -12.605 8.204 1.00 95.94 88 ASP A O 1
ATOM 770 N N . ASN A 1 89 ? 5.662 -11.366 6.511 1.00 93.25 89 ASN A N 1
ATOM 771 C CA . ASN A 1 89 ? 6.019 -10.223 7.349 1.00 93.25 89 ASN A CA 1
ATOM 772 C C . ASN A 1 89 ? 4.781 -9.582 7.987 1.00 93.25 89 ASN A C 1
ATOM 774 O O . ASN A 1 89 ? 4.772 -9.336 9.196 1.00 93.25 89 ASN A O 1
ATOM 778 N N . TRP A 1 90 ? 3.708 -9.362 7.222 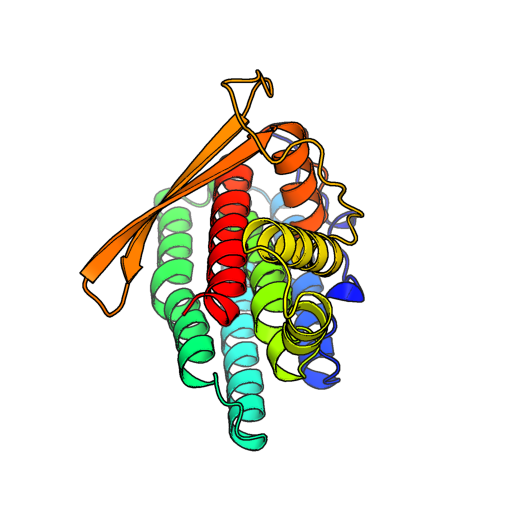1.00 92.06 90 TRP A N 1
ATOM 779 C CA . TRP A 1 90 ? 2.466 -8.834 7.789 1.00 92.06 90 TRP A CA 1
ATOM 780 C C . TRP A 1 90 ? 1.877 -9.773 8.841 1.00 92.06 90 TRP A C 1
ATOM 782 O O . TRP A 1 90 ? 1.584 -9.352 9.960 1.00 92.06 90 TRP A O 1
ATOM 792 N N . ARG A 1 91 ? 1.771 -11.062 8.504 1.00 94.31 91 ARG A N 1
ATOM 793 C CA . ARG A 1 91 ? 1.204 -12.115 9.354 1.00 94.31 91 ARG A CA 1
ATOM 794 C C . ARG A 1 91 ? 1.981 -12.312 10.655 1.00 94.31 91 ARG A C 1
ATOM 796 O O . ARG A 1 91 ? 1.367 -12.454 11.710 1.00 94.31 91 ARG A O 1
ATOM 803 N N . ASN A 1 92 ? 3.311 -12.357 10.578 1.00 95.56 92 ASN A N 1
ATOM 804 C CA . ASN A 1 92 ? 4.164 -12.819 11.676 1.00 95.56 92 ASN A CA 1
ATOM 805 C C . ASN A 1 92 ? 4.833 -11.681 12.457 1.00 95.56 92 ASN A C 1
ATOM 807 O O . ASN A 1 92 ? 5.274 -11.909 13.583 1.00 95.56 92 ASN A O 1
ATOM 811 N N . ILE A 1 93 ? 4.921 -10.475 11.886 1.00 92.44 93 ILE A N 1
ATOM 812 C CA . ILE A 1 93 ? 5.622 -9.338 12.499 1.00 92.44 93 ILE A CA 1
ATOM 813 C C . ILE A 1 93 ? 4.659 -8.178 12.739 1.00 92.44 93 ILE A C 1
ATOM 815 O O . ILE A 1 93 ? 4.419 -7.812 13.891 1.00 92.44 93 ILE A O 1
ATOM 819 N N . THR A 1 94 ? 4.092 -7.611 11.672 1.00 90.69 94 THR A N 1
ATOM 820 C CA . THR A 1 94 ? 3.340 -6.351 11.768 1.00 90.69 94 THR A CA 1
ATOM 821 C C . THR A 1 94 ? 2.027 -6.527 12.518 1.00 90.69 94 THR A C 1
ATOM 823 O O . THR A 1 94 ? 1.774 -5.802 13.478 1.00 90.69 94 THR A O 1
ATOM 826 N N . LEU A 1 95 ? 1.205 -7.509 12.141 1.00 90.94 95 LEU A N 1
ATOM 827 C CA . LEU A 1 95 ? -0.096 -7.720 12.772 1.00 90.94 95 LEU A CA 1
ATOM 828 C C . LEU A 1 95 ? 0.029 -8.074 14.271 1.00 90.94 95 LEU A C 1
ATOM 830 O O . LEU A 1 95 ? -0.656 -7.432 15.066 1.00 90.94 95 LEU A O 1
ATOM 834 N N . PRO A 1 96 ? 0.943 -8.969 14.708 1.00 92.88 96 PRO A N 1
ATOM 835 C CA . PRO A 1 96 ? 1.182 -9.206 16.135 1.00 92.88 96 PRO A CA 1
ATOM 836 C C . PRO A 1 96 ? 1.691 -7.980 16.907 1.00 92.88 96 PRO A C 1
ATOM 838 O O . PRO A 1 96 ? 1.383 -7.830 18.089 1.00 92.88 96 PRO A O 1
ATOM 841 N N . ALA A 1 97 ? 2.481 -7.104 16.275 1.00 91.62 97 ALA A N 1
ATOM 842 C CA . ALA A 1 97 ? 2.914 -5.857 16.905 1.00 91.62 97 ALA A CA 1
ATOM 843 C C . ALA A 1 97 ? 1.729 -4.904 17.123 1.00 91.62 97 ALA A C 1
ATOM 845 O O . ALA A 1 97 ? 1.567 -4.378 18.220 1.00 91.62 97 ALA A O 1
ATOM 846 N N . LEU A 1 98 ? 0.858 -4.761 16.120 1.00 90.56 98 LEU A N 1
ATOM 847 C CA . LEU A 1 98 ? -0.355 -3.950 16.228 1.00 90.56 98 LEU A CA 1
ATOM 848 C C . LEU A 1 98 ? -1.339 -4.511 17.273 1.00 90.56 98 LEU A C 1
ATOM 850 O O . LEU A 1 98 ? -1.933 -3.742 18.025 1.00 90.56 98 LEU A O 1
ATOM 854 N N . GLU A 1 99 ? -1.482 -5.839 17.370 1.00 90.88 99 GLU A N 1
ATOM 855 C CA . GLU A 1 99 ? -2.262 -6.497 18.434 1.00 90.88 99 GLU A CA 1
ATOM 856 C C . GLU A 1 99 ? -1.700 -6.157 19.827 1.00 90.88 99 GLU A C 1
ATOM 858 O O . GLU A 1 99 ? -2.447 -5.766 20.725 1.00 90.88 99 GLU A O 1
ATOM 863 N N . ARG A 1 100 ? -0.373 -6.218 20.003 1.00 92.00 100 ARG A N 1
ATOM 864 C CA . ARG A 1 100 ? 0.285 -5.868 21.272 1.00 92.00 100 ARG A CA 1
ATOM 865 C C . ARG A 1 100 ? 0.105 -4.393 21.641 1.00 92.00 100 ARG A C 1
ATOM 867 O O . ARG A 1 100 ? -0.106 -4.076 22.812 1.00 92.00 100 ARG A O 1
ATOM 874 N N . ASP A 1 101 ? 0.180 -3.488 20.671 1.00 90.25 101 ASP A N 1
ATOM 875 C CA . ASP A 1 101 ? -0.033 -2.054 20.894 1.00 90.25 101 ASP A CA 1
ATOM 876 C C . ASP A 1 101 ? -1.464 -1.768 21.385 1.00 90.25 101 ASP A C 1
ATOM 878 O O . ASP A 1 101 ? -1.678 -0.934 22.270 1.00 90.25 101 ASP A O 1
ATOM 882 N N . LEU A 1 102 ? -2.456 -2.503 20.878 1.00 88.00 102 LEU A N 1
ATOM 883 C CA . LEU A 1 102 ? -3.837 -2.421 21.358 1.00 88.00 102 LEU A CA 1
ATOM 884 C C . LEU A 1 102 ? -3.985 -2.923 22.795 1.00 88.00 102 LEU A C 1
ATOM 886 O O . LEU A 1 102 ? -4.579 -2.235 23.625 1.00 88.00 102 LEU A O 1
ATOM 890 N N . GLU A 1 103 ? -3.412 -4.083 23.113 1.00 90.38 103 GLU A N 1
ATOM 891 C CA . GLU A 1 103 ? -3.474 -4.656 24.462 1.00 90.38 103 GLU A CA 1
ATOM 892 C C . GLU A 1 103 ? -2.793 -3.747 25.495 1.00 90.38 103 GLU A C 1
ATOM 894 O O . GLU A 1 103 ? -3.372 -3.427 26.535 1.00 90.38 103 GLU A O 1
ATOM 899 N N . THR A 1 104 ? -1.581 -3.276 25.192 1.00 92.88 104 THR A N 1
ATOM 900 C CA . THR A 1 104 ? -0.785 -2.421 26.092 1.00 92.88 104 THR A CA 1
ATOM 901 C C . THR A 1 104 ? -1.406 -1.045 26.317 1.00 92.88 104 THR A C 1
ATOM 903 O O . THR A 1 104 ? -1.294 -0.489 27.409 1.00 92.88 104 THR A O 1
ATOM 906 N N . SER A 1 105 ? -2.107 -0.507 25.319 1.00 89.75 105 SER A N 1
ATOM 907 C CA . SER A 1 105 ? -2.873 0.739 25.438 1.00 89.75 105 SER A CA 1
ATOM 908 C C . SER A 1 105 ? -4.271 0.543 26.030 1.00 89.75 105 SER A C 1
ATOM 910 O O . SER A 1 105 ? -5.019 1.516 26.148 1.00 89.75 105 SER A O 1
ATOM 912 N N . ASN A 1 106 ? -4.629 -0.690 26.407 1.00 88.00 106 ASN A N 1
ATOM 913 C CA . ASN A 1 106 ? -5.947 -1.058 26.914 1.00 88.00 106 ASN A CA 1
ATOM 914 C C . ASN A 1 106 ? -7.082 -0.653 25.956 1.00 88.00 106 ASN A C 1
ATOM 916 O O . ASN A 1 106 ? -8.140 -0.212 26.409 1.00 88.00 106 ASN A O 1
ATOM 920 N N . PHE A 1 107 ? -6.841 -0.805 24.648 1.00 85.81 107 PHE A N 1
ATOM 921 C CA . PHE A 1 107 ? -7.753 -0.432 23.564 1.00 85.81 107 PHE A CA 1
ATOM 922 C C . PHE A 1 107 ? -8.155 1.046 23.610 1.00 85.81 107 PHE A C 1
ATOM 924 O O . PHE A 1 107 ? -9.328 1.389 23.471 1.00 85.81 107 PHE A O 1
ATOM 931 N N . SER A 1 108 ? -7.187 1.940 23.831 1.00 84.00 108 SER A N 1
ATOM 932 C CA . SER A 1 108 ? -7.464 3.373 23.765 1.00 84.00 108 SER A CA 1
ATOM 933 C C . SER A 1 108 ? -8.041 3.754 22.390 1.00 84.00 108 SER A C 1
ATOM 935 O O . SER A 1 108 ? -7.661 3.172 21.370 1.00 84.00 108 SER A O 1
ATOM 937 N N . PRO A 1 109 ? -8.918 4.769 22.305 1.00 78.75 109 PRO A N 1
ATOM 938 C CA . PRO A 1 109 ? -9.480 5.183 21.021 1.00 78.75 109 PRO A CA 1
ATOM 939 C C . PRO A 1 109 ? -8.413 5.525 19.967 1.00 78.75 109 PRO A C 1
ATOM 941 O O . PRO A 1 109 ? -8.631 5.331 18.773 1.00 78.75 109 PRO A O 1
ATOM 944 N N . ASP A 1 110 ? -7.248 6.029 20.390 1.00 78.56 110 ASP A N 1
ATOM 945 C CA . ASP A 1 110 ? -6.128 6.320 19.490 1.00 78.56 110 ASP A CA 1
ATOM 946 C C . ASP A 1 110 ? -5.458 5.053 18.948 1.00 78.56 110 ASP A C 1
ATOM 948 O O . ASP A 1 110 ? -5.125 5.016 17.763 1.00 78.56 110 ASP A O 1
ATOM 952 N N . SER A 1 111 ? -5.274 4.013 19.767 1.00 83.75 111 SER A N 1
ATOM 953 C CA . SER A 1 111 ? -4.661 2.764 19.306 1.00 83.75 111 SER A CA 1
ATOM 954 C C . SER A 1 111 ? -5.600 1.966 18.408 1.00 83.75 111 SER A C 1
ATOM 956 O O . SER A 1 111 ? -5.154 1.451 17.385 1.00 83.75 111 SER A O 1
ATOM 958 N N . VAL A 1 112 ? -6.903 1.942 18.713 1.00 81.75 112 VAL A N 1
ATOM 959 C CA . VAL A 1 112 ? -7.927 1.320 17.853 1.00 81.75 112 VAL A CA 1
ATOM 960 C C . VAL A 1 112 ? -7.981 2.015 16.496 1.00 81.75 112 VAL A C 1
ATOM 962 O O . VAL A 1 112 ? -7.910 1.352 15.459 1.00 81.75 112 VAL A O 1
ATOM 965 N N . ARG A 1 113 ? -8.017 3.355 16.478 1.00 78.56 113 ARG A N 1
ATOM 966 C CA . ARG A 1 113 ? -7.916 4.118 15.226 1.00 78.56 113 ARG A CA 1
ATOM 967 C C . ARG A 1 113 ? -6.634 3.792 14.478 1.00 78.56 113 ARG A C 1
ATOM 969 O O . ARG A 1 113 ? -6.705 3.525 13.285 1.00 78.56 113 ARG A O 1
ATOM 976 N N . HIS A 1 114 ? -5.488 3.776 15.160 1.00 80.81 114 HIS A N 1
ATOM 977 C CA . HIS A 1 114 ? -4.206 3.460 14.537 1.00 80.81 114 HIS A CA 1
ATOM 978 C C . HIS A 1 114 ? -4.190 2.057 13.912 1.00 80.81 114 HIS A C 1
ATOM 980 O O . HIS A 1 114 ? -3.732 1.911 12.782 1.00 80.81 114 HIS A O 1
ATOM 986 N N . PHE A 1 115 ? -4.739 1.049 14.593 1.00 85.44 115 PHE A N 1
ATOM 987 C CA . PHE A 1 115 ? -4.870 -0.311 14.068 1.00 85.44 115 PHE A CA 1
ATOM 988 C C . PHE A 1 115 ? -5.704 -0.347 12.784 1.00 85.44 115 PHE A C 1
ATOM 990 O O . PHE A 1 115 ? -5.246 -0.866 11.765 1.00 85.44 115 PHE A O 1
ATOM 997 N N . ILE A 1 116 ? -6.908 0.235 12.817 1.00 82.19 116 ILE A N 1
ATOM 998 C CA . ILE A 1 116 ? -7.824 0.272 11.666 1.00 82.19 116 ILE A CA 1
ATOM 999 C C . ILE A 1 116 ? -7.146 0.967 10.482 1.00 82.19 116 ILE A C 1
ATOM 1001 O O . ILE A 1 116 ? -7.121 0.437 9.374 1.00 82.19 116 ILE A O 1
ATOM 1005 N N . SER A 1 117 ? -6.541 2.120 10.748 1.00 78.69 117 SER A N 1
ATOM 1006 C CA . SER A 1 117 ? -5.731 2.893 9.815 1.00 78.69 117 SER A CA 1
ATOM 1007 C C . SER A 1 117 ? -4.629 2.066 9.148 1.00 78.69 117 SER A C 1
ATOM 1009 O O . SER A 1 117 ? -4.554 2.020 7.924 1.00 78.69 117 SER A O 1
ATOM 1011 N N . MET A 1 118 ? -3.811 1.359 9.932 1.00 82.81 118 MET A N 1
ATOM 1012 C CA . MET A 1 118 ? -2.731 0.519 9.405 1.00 82.81 118 MET A CA 1
ATOM 1013 C C . MET A 1 118 ? -3.257 -0.635 8.550 1.00 82.81 118 MET A C 1
ATOM 1015 O O . MET A 1 118 ? -2.670 -0.938 7.515 1.00 82.81 118 MET A O 1
ATOM 1019 N N . CYS A 1 119 ? -4.372 -1.251 8.948 1.00 84.38 119 CYS A N 1
ATOM 1020 C CA . CYS A 1 119 ? -5.018 -2.314 8.183 1.00 84.38 119 CYS A CA 1
ATOM 1021 C C . CYS A 1 119 ? -5.502 -1.819 6.814 1.00 84.38 119 CYS A C 1
ATOM 1023 O O . CYS A 1 119 ? -5.267 -2.475 5.802 1.00 84.38 119 CYS A O 1
ATOM 1025 N N . ILE A 1 120 ? -6.148 -0.650 6.780 1.00 81.88 120 ILE A N 1
ATOM 1026 C CA . ILE A 1 120 ? -6.627 -0.026 5.542 1.00 81.88 120 ILE A CA 1
ATOM 1027 C C . ILE A 1 120 ? -5.455 0.331 4.636 1.00 81.88 120 ILE A C 1
ATOM 1029 O O . ILE A 1 120 ? -5.473 -0.033 3.462 1.00 81.88 120 ILE A O 1
ATOM 1033 N N . SER A 1 121 ? -4.462 1.051 5.163 1.00 80.56 121 SER A N 1
ATOM 1034 C CA . SER A 1 121 ? -3.335 1.520 4.359 1.00 80.56 121 SER A CA 1
ATOM 1035 C C . SER A 1 121 ? -2.535 0.356 3.799 1.00 80.56 121 SER A C 1
ATOM 1037 O O . SER A 1 121 ? -2.264 0.340 2.602 1.00 80.56 121 SER A O 1
ATOM 1039 N N . TYR A 1 122 ? -2.223 -0.646 4.628 1.00 85.12 122 TYR A N 1
ATOM 1040 C CA . TYR A 1 122 ? -1.468 -1.809 4.178 1.00 85.12 122 TYR A CA 1
ATOM 1041 C C . TYR A 1 122 ? -2.203 -2.576 3.081 1.00 85.12 122 TYR A C 1
ATOM 1043 O O . TYR A 1 122 ? -1.611 -2.807 2.037 1.00 85.12 122 TYR A O 1
ATOM 1051 N N . ILE A 1 123 ? -3.486 -2.916 3.272 1.00 85.81 123 ILE A N 1
ATOM 1052 C CA . ILE A 1 123 ? -4.248 -3.669 2.263 1.00 85.81 123 ILE A CA 1
ATOM 1053 C C . ILE A 1 123 ? -4.347 -2.881 0.959 1.00 85.81 123 ILE A C 1
ATOM 1055 O O . ILE A 1 123 ? -4.089 -3.430 -0.103 1.00 85.81 123 ILE A O 1
ATOM 1059 N N . ASN A 1 124 ? -4.686 -1.590 1.014 1.00 85.44 124 ASN A N 1
ATOM 1060 C CA . ASN A 1 124 ? -4.806 -0.794 -0.207 1.00 85.44 124 ASN A CA 1
ATOM 1061 C C . ASN A 1 124 ? -3.478 -0.689 -0.954 1.00 85.44 124 ASN A C 1
ATOM 1063 O O . ASN A 1 124 ? -3.451 -0.848 -2.170 1.00 85.44 124 ASN A O 1
ATOM 1067 N N . ILE A 1 125 ? -2.383 -0.425 -0.241 1.00 82.38 125 ILE A N 1
ATOM 1068 C CA . ILE A 1 125 ? -1.066 -0.324 -0.867 1.00 82.38 125 ILE A CA 1
ATOM 1069 C C . ILE A 1 125 ? -0.648 -1.680 -1.424 1.00 82.38 125 ILE A C 1
ATOM 1071 O O . ILE A 1 125 ? -0.247 -1.730 -2.579 1.00 82.38 125 ILE A O 1
ATOM 1075 N N . HIS A 1 126 ? -0.808 -2.762 -0.661 1.00 88.69 126 HIS A N 1
ATOM 1076 C CA . HIS A 1 126 ? -0.468 -4.115 -1.088 1.00 88.69 126 HIS A CA 1
ATOM 1077 C C . HIS A 1 126 ? -1.220 -4.518 -2.359 1.00 88.69 126 HIS A C 1
ATOM 1079 O O . HIS A 1 126 ? -0.574 -4.819 -3.356 1.00 88.69 126 HIS A O 1
ATOM 1085 N N . ILE A 1 127 ? -2.547 -4.343 -2.392 1.00 89.69 127 ILE A N 1
ATOM 1086 C CA . ILE A 1 127 ? -3.349 -4.632 -3.587 1.00 89.69 127 ILE A CA 1
ATOM 1087 C C . ILE A 1 127 ? -2.833 -3.864 -4.802 1.00 89.69 127 ILE A C 1
ATOM 1089 O O . ILE A 1 127 ? -2.670 -4.420 -5.889 1.00 89.69 127 ILE A O 1
ATOM 1093 N N . ILE A 1 128 ? -2.591 -2.559 -4.645 1.00 84.06 128 ILE A N 1
ATOM 1094 C CA . ILE A 1 128 ? -2.188 -1.726 -5.778 1.00 84.06 128 ILE A CA 1
ATOM 1095 C C . ILE A 1 128 ? -0.785 -2.112 -6.266 1.00 84.06 128 ILE A C 1
ATOM 1097 O O . ILE A 1 128 ? -0.563 -2.174 -7.477 1.00 84.06 128 ILE A O 1
ATOM 1101 N N . MET A 1 129 ? 0.141 -2.335 -5.335 1.00 80.75 129 MET A N 1
ATOM 1102 C CA . MET A 1 129 ? 1.567 -2.507 -5.597 1.00 80.75 129 MET A CA 1
ATOM 1103 C C . MET A 1 129 ? 1.967 -3.926 -5.988 1.00 80.75 129 MET A C 1
ATOM 1105 O O . MET A 1 129 ? 2.843 -4.092 -6.834 1.00 80.75 129 MET A O 1
ATOM 1109 N N . GLU A 1 130 ? 1.326 -4.924 -5.392 1.00 88.12 130 GLU A N 1
ATOM 1110 C CA . GLU A 1 130 ? 1.745 -6.321 -5.447 1.00 88.12 130 GLU A CA 1
ATOM 1111 C C . GLU A 1 130 ? 0.690 -7.168 -6.166 1.00 88.12 130 GLU A C 1
ATOM 1113 O O . GLU A 1 130 ? 0.974 -7.737 -7.221 1.00 88.12 130 GLU A O 1
ATOM 1118 N N . ASP A 1 131 ? -0.553 -7.191 -5.684 1.00 92.75 131 ASP A N 1
ATOM 1119 C CA . ASP A 1 131 ? -1.573 -8.138 -6.161 1.00 92.75 131 ASP A CA 1
ATOM 1120 C C . ASP A 1 131 ? -1.939 -7.864 -7.623 1.00 92.75 131 ASP A C 1
ATOM 1122 O O . ASP A 1 131 ? -2.031 -8.768 -8.454 1.00 92.75 131 ASP A O 1
ATOM 1126 N N . ARG A 1 132 ? -2.064 -6.587 -8.008 1.00 88.62 132 ARG A N 1
ATOM 1127 C CA . ARG A 1 132 ? -2.319 -6.220 -9.412 1.00 88.62 132 ARG A CA 1
ATOM 1128 C C . ARG A 1 132 ? -1.154 -6.576 -10.345 1.00 88.62 132 ARG A C 1
ATOM 1130 O O . ARG A 1 132 ? -1.356 -6.705 -11.555 1.00 88.62 132 ARG A O 1
ATOM 1137 N N . ALA A 1 133 ? 0.063 -6.746 -9.827 1.00 86.88 133 ALA A N 1
ATOM 1138 C CA . ALA A 1 133 ? 1.190 -7.209 -10.631 1.00 86.88 133 ALA A CA 1
ATOM 1139 C C . ALA A 1 133 ? 1.080 -8.705 -10.977 1.00 86.88 133 ALA A C 1
ATOM 1141 O O . ALA A 1 133 ? 1.685 -9.133 -11.963 1.00 86.88 133 ALA A O 1
ATOM 1142 N N . ILE A 1 134 ? 0.273 -9.488 -10.247 1.00 90.50 134 ILE A N 1
ATOM 1143 C CA . ILE A 1 134 ? 0.068 -10.926 -10.491 1.00 90.50 134 ILE A CA 1
ATOM 1144 C C . ILE A 1 134 ? -0.494 -11.184 -11.893 1.00 90.50 134 ILE A C 1
ATOM 1146 O O . ILE A 1 134 ? -0.083 -12.125 -12.571 1.00 90.50 134 ILE A O 1
ATOM 1150 N N . THR A 1 135 ? -1.406 -10.332 -12.364 1.00 88.50 135 THR A N 1
ATOM 1151 C CA . THR A 1 135 ? -2.017 -10.432 -13.701 1.00 88.50 135 THR A CA 1
ATOM 1152 C C . THR A 1 135 ? -1.306 -9.581 -14.756 1.00 88.50 135 THR A C 1
ATOM 1154 O O . THR A 1 135 ? -1.783 -9.458 -15.885 1.00 88.50 135 THR A O 1
ATOM 1157 N N . GLY A 1 136 ? -0.156 -8.989 -14.415 1.00 78.56 136 GLY A N 1
ATOM 1158 C CA . GLY A 1 136 ? 0.626 -8.148 -15.320 1.00 78.56 136 GLY A CA 1
ATOM 1159 C C . GLY A 1 136 ? 0.009 -6.773 -15.594 1.00 78.56 136 GLY A C 1
ATOM 1160 O O . GLY A 1 136 ? 0.436 -6.097 -16.532 1.00 78.56 136 GLY A O 1
ATOM 1161 N N . ALA A 1 137 ? -0.968 -6.331 -14.790 1.00 70.69 137 ALA A N 1
ATOM 1162 C CA . ALA A 1 137 ? -1.575 -5.005 -14.934 1.00 70.69 137 ALA A CA 1
ATOM 1163 C C . ALA A 1 137 ? -0.556 -3.869 -14.716 1.00 70.69 137 ALA A C 1
ATOM 1165 O O . ALA A 1 137 ? -0.737 -2.769 -15.242 1.00 70.69 137 ALA A O 1
ATOM 1166 N N . PHE A 1 138 ? 0.536 -4.153 -13.997 1.00 70.56 138 PHE A N 1
ATOM 1167 C CA . PHE A 1 138 ? 1.643 -3.235 -13.758 1.00 70.56 138 PHE A CA 1
ATOM 1168 C C . PHE A 1 138 ? 2.939 -3.710 -14.429 1.00 70.56 138 PHE A C 1
ATOM 1170 O O . PHE A 1 138 ? 3.760 -4.390 -13.819 1.00 70.56 138 PHE A O 1
ATOM 1177 N N . SER A 1 139 ? 3.126 -3.365 -15.708 1.00 69.88 139 SER A N 1
ATOM 1178 C CA . SER A 1 139 ? 4.347 -3.683 -16.466 1.00 69.88 139 SER A CA 1
ATOM 1179 C C . SER A 1 139 ? 5.118 -2.421 -16.850 1.00 69.88 139 SER A C 1
ATOM 1181 O O . SER A 1 139 ? 4.570 -1.501 -17.464 1.00 69.88 139 SER A O 1
ATOM 1183 N N . THR A 1 140 ? 6.417 -2.407 -16.541 1.00 70.12 140 THR A N 1
ATOM 1184 C CA . THR A 1 140 ? 7.363 -1.366 -16.967 1.00 70.12 140 THR A CA 1
ATOM 1185 C C . THR A 1 140 ? 7.782 -1.507 -18.420 1.00 70.12 140 THR A C 1
ATOM 1187 O O . THR A 1 140 ? 8.247 -0.536 -19.007 1.00 70.12 140 THR A O 1
ATOM 1190 N N . GLU A 1 141 ? 7.573 -2.668 -19.045 1.00 70.69 141 GLU A N 1
ATOM 1191 C CA . GLU A 1 141 ? 8.119 -2.988 -20.368 1.00 70.69 141 GLU A CA 1
ATOM 1192 C C . GLU A 1 141 ? 7.685 -1.974 -21.437 1.00 70.69 141 GLU A C 1
ATOM 1194 O O . GLU A 1 141 ? 8.480 -1.550 -22.273 1.00 70.69 141 GLU A O 1
ATOM 1199 N N . ARG A 1 142 ? 6.426 -1.519 -21.390 1.00 70.50 142 ARG A N 1
ATOM 1200 C CA . ARG A 1 142 ? 5.910 -0.507 -22.327 1.00 70.50 142 ARG A CA 1
ATOM 1201 C C . ARG A 1 142 ? 6.482 0.886 -22.073 1.00 70.50 142 ARG A C 1
ATOM 1203 O O . ARG A 1 142 ? 6.660 1.638 -23.028 1.00 70.50 142 ARG A O 1
ATOM 1210 N N . VAL A 1 143 ? 6.727 1.236 -20.811 1.00 74.88 143 VAL A N 1
ATOM 1211 C CA . VAL A 1 143 ? 7.303 2.530 -20.411 1.00 74.88 143 VAL A CA 1
ATOM 1212 C C . VAL A 1 143 ? 8.769 2.576 -20.820 1.00 74.88 143 VAL A C 1
ATOM 1214 O O . VAL A 1 143 ? 9.196 3.515 -21.485 1.00 74.88 143 VAL A O 1
ATOM 1217 N N . VAL A 1 144 ? 9.500 1.507 -20.510 1.00 70.50 144 VAL A N 1
ATOM 1218 C CA . VAL A 1 144 ? 10.908 1.333 -20.853 1.00 70.50 144 VAL A CA 1
ATOM 1219 C C . VAL A 1 144 ? 11.101 1.369 -22.364 1.00 70.50 144 VAL A C 1
ATOM 1221 O O . VAL A 1 144 ? 11.844 2.218 -22.838 1.00 70.50 144 VAL A O 1
ATOM 1224 N N . LYS A 1 145 ? 10.347 0.577 -23.140 1.00 74.19 145 LYS A N 1
ATOM 1225 C CA . LYS A 1 145 ? 10.429 0.598 -24.615 1.00 74.19 145 LYS A CA 1
ATOM 1226 C C . LYS A 1 145 ? 10.165 1.974 -25.227 1.00 74.19 145 LYS A C 1
ATOM 1228 O O . LYS A 1 145 ? 10.736 2.305 -26.258 1.00 74.19 145 LYS A O 1
ATOM 1233 N N . ARG A 1 146 ? 9.290 2.789 -24.626 1.00 70.81 146 ARG A N 1
ATOM 1234 C CA . ARG A 1 146 ? 9.042 4.170 -25.087 1.00 70.81 146 ARG A CA 1
ATOM 1235 C C . ARG A 1 146 ? 10.198 5.117 -24.774 1.00 70.81 146 ARG A C 1
ATOM 1237 O O . ARG A 1 146 ? 10.360 6.103 -25.485 1.00 70.81 146 ARG A O 1
ATOM 1244 N N . ALA A 1 147 ? 10.949 4.837 -23.715 1.00 69.75 147 ALA A N 1
ATOM 1245 C CA . ALA A 1 147 ? 12.063 5.649 -23.247 1.00 69.75 147 ALA A CA 1
ATOM 1246 C C . ALA A 1 147 ? 13.442 5.095 -23.671 1.00 69.75 147 ALA A C 1
ATOM 1248 O O . ALA A 1 147 ? 14.466 5.718 -23.384 1.00 69.75 147 ALA A O 1
ATOM 1249 N N . GLU A 1 148 ? 13.488 3.962 -24.379 1.00 70.88 148 GLU A N 1
ATOM 1250 C CA . GLU A 1 148 ? 14.709 3.393 -24.955 1.00 70.88 148 GLU A CA 1
ATOM 1251 C C . GLU A 1 148 ? 15.431 4.419 -25.845 1.00 70.88 148 GLU A C 1
ATOM 1253 O O . GLU A 1 148 ? 14.831 5.085 -26.690 1.00 70.88 148 GLU A O 1
ATOM 1258 N N . GLY A 1 149 ? 16.745 4.562 -25.645 1.00 73.19 149 GLY A N 1
ATOM 1259 C CA . GLY A 1 149 ? 17.575 5.525 -26.380 1.00 73.19 149 GLY A CA 1
ATOM 1260 C C . GLY A 1 149 ? 17.464 6.980 -25.903 1.00 73.19 149 GLY A C 1
ATOM 1261 O O . GLY A 1 149 ? 18.041 7.865 -26.535 1.00 73.19 149 GLY A O 1
ATOM 1262 N N . THR A 1 150 ? 16.753 7.243 -24.801 1.00 81.44 150 THR A N 1
ATOM 1263 C CA . THR A 1 150 ? 16.696 8.564 -24.149 1.00 81.44 150 THR A CA 1
ATOM 1264 C C . THR A 1 150 ? 17.656 8.656 -22.953 1.00 81.44 150 THR A C 1
ATOM 1266 O O . THR A 1 150 ? 18.364 7.702 -22.639 1.00 81.44 150 THR A O 1
ATOM 1269 N N . SER A 1 151 ? 17.736 9.822 -22.301 1.00 84.94 151 SER A N 1
ATOM 1270 C CA . SER A 1 151 ? 18.556 9.997 -21.093 1.00 84.94 151 SER A CA 1
ATOM 1271 C C . SER A 1 151 ? 17.930 9.324 -19.866 1.00 84.94 151 SER A C 1
ATOM 1273 O O . SER A 1 151 ? 16.705 9.264 -19.756 1.00 84.94 151 SER A O 1
ATOM 1275 N N . ASP A 1 152 ? 18.750 8.933 -18.884 1.00 82.81 152 ASP A N 1
ATOM 1276 C CA . ASP A 1 152 ? 18.279 8.342 -17.614 1.00 82.81 152 ASP A CA 1
ATOM 1277 C C . ASP A 1 152 ? 17.233 9.213 -16.902 1.00 82.81 152 ASP A C 1
ATOM 1279 O O . ASP A 1 152 ? 16.268 8.706 -16.335 1.00 82.81 152 ASP A O 1
ATOM 1283 N N . ILE A 1 153 ? 17.371 10.540 -16.990 1.00 84.69 153 ILE A N 1
ATOM 1284 C CA . ILE A 1 153 ? 16.401 11.501 -16.442 1.00 84.69 153 ILE A CA 1
ATOM 1285 C C . ILE A 1 153 ? 15.039 11.386 -17.142 1.00 84.69 153 ILE A C 1
ATOM 1287 O O . ILE A 1 153 ? 13.997 11.498 -16.496 1.00 84.69 153 ILE A O 1
ATOM 1291 N N . SER A 1 154 ? 15.031 11.166 -18.458 1.00 84.56 154 SER A N 1
ATOM 1292 C CA . SER A 1 154 ? 13.795 11.011 -19.232 1.00 84.56 154 SER A CA 1
ATOM 1293 C C . SER A 1 154 ? 13.090 9.708 -18.866 1.00 84.56 154 SER A C 1
ATOM 1295 O O . SER A 1 154 ? 11.880 9.711 -18.652 1.00 84.56 154 SER A O 1
ATOM 1297 N N . ILE A 1 155 ? 13.847 8.621 -18.704 1.00 84.31 155 ILE A N 1
ATOM 1298 C CA . ILE A 1 155 ? 13.313 7.339 -18.235 1.00 84.31 155 ILE A CA 1
ATOM 1299 C C . ILE A 1 155 ? 12.746 7.481 -16.821 1.00 84.31 155 ILE A C 1
ATOM 1301 O O . ILE A 1 155 ? 11.601 7.104 -16.583 1.00 84.31 155 ILE A O 1
ATOM 1305 N N . LEU A 1 156 ? 13.497 8.099 -15.903 1.00 86.94 156 LEU A N 1
ATOM 1306 C CA . LEU A 1 156 ? 13.051 8.342 -14.531 1.00 86.94 156 LEU A CA 1
ATOM 1307 C C . LEU A 1 156 ? 11.729 9.124 -14.499 1.00 86.94 156 LEU A C 1
ATOM 1309 O O . LEU A 1 156 ? 10.804 8.745 -13.781 1.00 86.94 156 LEU A O 1
ATOM 1313 N N . LYS A 1 157 ? 11.614 10.181 -15.311 1.00 88.44 157 LYS A N 1
ATOM 1314 C CA . LYS A 1 157 ? 10.382 10.967 -15.458 1.00 88.44 157 LYS A CA 1
ATOM 1315 C C . LYS A 1 157 ? 9.209 10.098 -15.916 1.00 88.44 157 LYS A C 1
ATOM 1317 O O . LYS A 1 157 ? 8.144 10.160 -15.302 1.00 88.44 157 LYS A O 1
ATOM 1322 N N . GLU A 1 158 ? 9.373 9.330 -16.991 1.00 87.38 158 GLU A N 1
ATOM 1323 C CA . GLU A 1 158 ? 8.301 8.488 -17.537 1.00 87.38 158 GLU A CA 1
ATOM 1324 C C . GLU A 1 158 ? 7.898 7.383 -16.552 1.00 87.38 158 GLU A C 1
ATOM 1326 O O . GLU A 1 158 ? 6.710 7.117 -16.372 1.00 87.38 158 GLU A O 1
ATOM 1331 N N . MET A 1 159 ? 8.863 6.796 -15.840 1.00 87.25 159 MET A N 1
ATOM 1332 C CA . MET A 1 159 ? 8.602 5.803 -14.801 1.00 87.25 159 MET A CA 1
ATOM 1333 C C . MET A 1 159 ? 7.814 6.395 -13.630 1.00 87.25 159 MET A C 1
ATOM 1335 O O . MET A 1 159 ? 6.767 5.854 -13.283 1.00 87.25 159 MET A O 1
ATOM 1339 N N . ILE A 1 160 ? 8.254 7.518 -13.054 1.00 89.50 160 ILE A N 1
ATOM 1340 C CA . ILE A 1 160 ? 7.518 8.175 -11.961 1.00 89.50 160 ILE A CA 1
ATOM 1341 C C . ILE A 1 160 ? 6.122 8.595 -12.434 1.00 89.50 160 ILE A C 1
ATOM 1343 O O . ILE A 1 160 ? 5.151 8.385 -11.713 1.00 89.50 160 ILE A O 1
ATOM 1347 N N . SER A 1 161 ? 5.995 9.125 -13.653 1.00 89.50 161 SER A N 1
ATOM 1348 C CA . SER A 1 161 ? 4.695 9.547 -14.190 1.00 89.50 161 SER A CA 1
ATOM 1349 C C . SER A 1 161 ? 3.741 8.367 -14.364 1.00 89.50 161 SER A C 1
ATOM 1351 O O . SER A 1 161 ? 2.583 8.434 -13.957 1.00 89.50 161 SER A O 1
ATOM 1353 N N . HIS A 1 162 ? 4.233 7.250 -14.902 1.00 87.25 162 HIS A N 1
ATOM 1354 C CA . HIS A 1 162 ? 3.449 6.025 -15.011 1.00 87.25 162 HIS A CA 1
ATOM 1355 C C . HIS A 1 162 ? 3.051 5.479 -13.637 1.00 87.25 162 HIS A C 1
ATOM 1357 O O . HIS A 1 162 ? 1.902 5.086 -13.451 1.00 87.25 162 HIS A O 1
ATOM 1363 N N . PHE A 1 163 ? 3.972 5.491 -12.669 1.00 87.62 163 PHE A N 1
ATOM 1364 C CA . PHE A 1 163 ? 3.694 5.072 -11.298 1.00 87.62 163 PHE A CA 1
ATOM 1365 C C . PHE A 1 163 ? 2.573 5.919 -10.684 1.00 87.62 163 PHE A C 1
ATOM 1367 O O . PHE A 1 163 ? 1.581 5.378 -10.207 1.00 87.62 163 PHE A O 1
ATOM 1374 N N . MET A 1 164 ? 2.666 7.246 -10.775 1.00 88.25 164 MET A N 1
ATOM 1375 C CA . MET A 1 164 ? 1.658 8.175 -10.250 1.00 88.25 164 MET A CA 1
ATOM 1376 C C . MET A 1 164 ? 0.289 7.995 -10.911 1.00 88.25 164 MET A C 1
ATOM 1378 O O . MET A 1 164 ? -0.734 7.943 -10.221 1.00 88.25 164 MET A O 1
ATOM 1382 N N . GLN A 1 165 ? 0.267 7.824 -12.233 1.00 86.00 165 GLN A N 1
ATOM 1383 C CA . GLN A 1 165 ? -0.965 7.565 -12.968 1.00 86.00 165 GLN A CA 1
ATOM 1384 C C . GLN A 1 165 ? -1.589 6.224 -12.569 1.00 86.00 165 GLN A C 1
ATOM 1386 O O . GLN A 1 165 ? -2.799 6.120 -12.381 1.00 86.00 165 GLN A O 1
ATOM 1391 N N . TYR A 1 166 ? -0.775 5.187 -12.410 1.00 81.19 166 TYR A N 1
ATOM 1392 C CA . TYR A 1 166 ? -1.250 3.855 -12.064 1.00 81.19 166 TYR A CA 1
ATOM 1393 C C . TYR A 1 166 ? -1.755 3.747 -10.618 1.00 81.19 166 TYR A C 1
ATOM 1395 O O . TYR A 1 166 ? -2.774 3.094 -10.370 1.00 81.19 166 TYR A O 1
ATOM 1403 N N . MET A 1 167 ? -1.052 4.387 -9.679 1.00 79.81 167 MET A N 1
ATOM 1404 C CA . MET A 1 167 ? -1.374 4.359 -8.251 1.00 79.81 167 MET A CA 1
ATOM 1405 C C . MET A 1 167 ? -2.574 5.253 -7.926 1.00 79.81 167 MET A C 1
ATOM 1407 O O . MET A 1 167 ? -3.469 4.848 -7.185 1.00 79.81 167 MET A O 1
ATOM 1411 N N . PHE A 1 168 ? -2.603 6.468 -8.485 1.00 81.06 168 PHE A N 1
ATOM 1412 C CA . PHE A 1 168 ? -3.517 7.526 -8.042 1.00 81.06 168 PHE A CA 1
ATOM 1413 C C . PHE A 1 168 ? -4.297 8.204 -9.164 1.00 81.06 168 PHE A C 1
ATOM 1415 O O . PHE A 1 168 ? -5.032 9.149 -8.888 1.00 81.06 168 PHE A O 1
ATOM 1422 N N . SER A 1 169 ? -4.149 7.752 -10.416 1.00 82.38 169 SER A N 1
ATOM 1423 C CA . SER A 1 169 ? -4.743 8.423 -11.586 1.00 82.38 169 SER A CA 1
ATOM 1424 C C . SER A 1 169 ? -4.360 9.905 -11.668 1.00 82.38 169 SER A C 1
ATOM 1426 O O . SER A 1 169 ? -5.171 10.745 -12.054 1.00 82.38 169 SER A O 1
ATOM 1428 N N . LEU A 1 170 ? -3.131 10.218 -11.245 1.00 85.94 170 LEU A N 1
ATOM 1429 C CA . LEU A 1 170 ? -2.576 11.561 -11.272 1.00 85.94 170 LEU A CA 1
ATOM 1430 C C . LEU A 1 170 ? -1.773 11.793 -12.551 1.00 85.94 170 LEU A C 1
ATOM 1432 O O . LEU A 1 170 ? -0.726 11.175 -12.751 1.00 85.94 170 LEU A O 1
ATOM 1436 N N . ASP A 1 171 ? -2.207 12.778 -13.334 1.00 85.81 171 ASP A N 1
ATOM 1437 C CA . ASP A 1 171 ? -1.442 13.294 -14.464 1.00 85.81 171 ASP A CA 1
ATOM 1438 C C . ASP A 1 171 ? -0.299 14.189 -13.961 1.00 85.81 171 ASP A C 1
ATOM 1440 O O . ASP A 1 171 ? -0.508 15.298 -13.459 1.00 85.81 171 ASP A O 1
ATOM 1444 N N . THR A 1 172 ? 0.937 13.715 -14.100 1.00 89.31 172 THR A N 1
ATOM 1445 C CA . THR A 1 172 ? 2.134 14.450 -13.679 1.00 89.31 172 THR A CA 1
ATOM 1446 C C . THR A 1 172 ? 2.838 15.126 -14.847 1.00 89.31 172 THR A C 1
ATOM 1448 O O . THR A 1 172 ? 2.865 14.620 -15.967 1.00 89.31 172 THR A O 1
ATOM 1451 N N . HIS A 1 173 ? 3.500 16.250 -14.573 1.00 88.81 173 HIS A N 1
ATOM 1452 C CA . HIS A 1 173 ? 4.370 16.923 -15.532 1.00 88.81 173 HIS A CA 1
ATOM 1453 C C . HIS A 1 173 ? 5.707 17.288 -14.883 1.00 88.81 173 HIS A C 1
ATOM 1455 O O . HIS A 1 173 ? 5.784 17.595 -13.696 1.00 88.81 173 HIS A O 1
ATOM 1461 N N . LEU A 1 174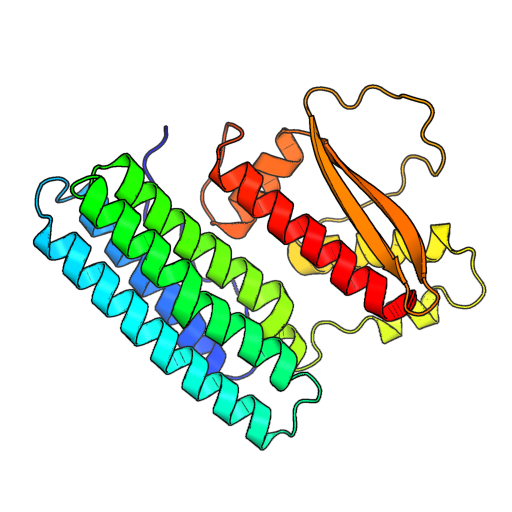 ? 6.776 17.239 -15.677 1.00 88.81 174 LEU A N 1
ATOM 1462 C CA . LEU A 1 174 ? 8.115 17.607 -15.233 1.00 88.81 174 LEU A CA 1
ATOM 1463 C C . LEU A 1 174 ? 8.236 19.131 -15.174 1.00 88.81 174 LEU A C 1
ATOM 1465 O O 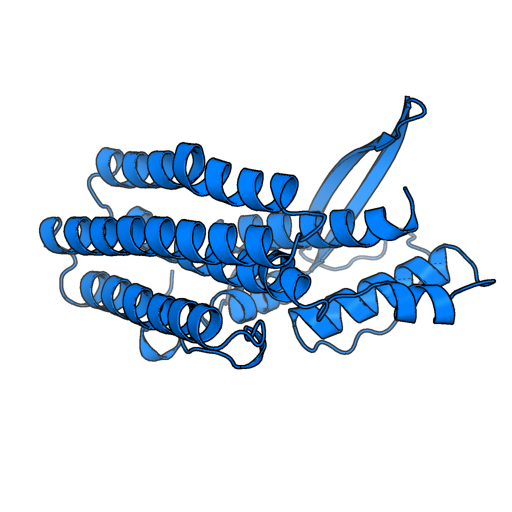. LEU A 1 174 ? 8.097 19.793 -16.200 1.00 88.81 174 LEU A O 1
ATOM 1469 N N . VAL A 1 175 ? 8.527 19.665 -13.989 1.00 88.56 175 VAL A N 1
ATOM 1470 C CA . VAL A 1 175 ? 8.747 21.106 -13.788 1.00 88.56 175 VAL A CA 1
ATOM 1471 C C . VAL A 1 175 ? 10.210 21.482 -14.031 1.00 88.56 175 VAL A C 1
ATOM 1473 O O . VAL A 1 175 ? 10.491 22.452 -14.727 1.00 88.56 175 VAL A O 1
ATOM 1476 N N . SER A 1 176 ? 11.151 20.706 -13.485 1.00 87.31 176 SER A N 1
ATOM 1477 C CA . SER A 1 176 ? 12.591 20.930 -13.647 1.00 87.31 176 SER A CA 1
ATOM 1478 C C . SER A 1 176 ? 13.368 19.622 -13.496 1.00 87.31 176 SER A C 1
ATOM 1480 O O . SER A 1 176 ? 13.018 18.781 -12.671 1.00 87.31 176 SER A O 1
ATOM 1482 N N . THR A 1 177 ? 14.446 19.464 -14.268 1.00 87.81 177 THR A N 1
ATOM 1483 C CA . THR A 1 177 ? 15.452 18.398 -14.081 1.00 87.81 177 THR A CA 1
ATOM 1484 C C . THR A 1 177 ? 16.612 18.838 -13.191 1.00 87.81 177 THR A C 1
ATOM 1486 O O . THR A 1 177 ? 17.541 18.067 -12.967 1.00 87.81 177 THR A O 1
ATOM 1489 N N . TYR A 1 178 ? 16.603 20.093 -12.744 1.00 86.38 178 TYR A N 1
ATOM 1490 C CA . TYR A 1 178 ? 17.658 20.692 -11.944 1.00 86.38 178 TYR A CA 1
ATOM 1491 C C . TYR A 1 178 ? 17.049 21.217 -10.648 1.00 86.38 178 TYR A C 1
ATOM 1493 O O . TYR A 1 178 ? 16.209 22.115 -10.680 1.00 86.38 178 TYR A O 1
ATOM 1501 N N . TYR A 1 179 ? 17.459 20.628 -9.528 1.00 83.25 179 TYR A N 1
ATOM 1502 C CA . TYR A 1 179 ? 17.152 21.140 -8.199 1.00 83.25 179 TYR A CA 1
ATOM 1503 C C . TYR A 1 179 ? 18.324 22.002 -7.731 1.00 83.25 179 TYR A C 1
ATOM 1505 O O . TYR A 1 179 ? 19.467 21.541 -7.702 1.00 83.25 179 TYR A O 1
ATOM 1513 N N . SER A 1 180 ? 18.044 23.252 -7.387 1.00 87.50 180 SER A N 1
ATOM 1514 C CA . SER A 1 180 ? 19.021 24.242 -6.934 1.00 87.50 180 SER A CA 1
ATOM 1515 C C . SER A 1 180 ? 18.716 24.800 -5.540 1.00 87.50 180 SER A C 1
ATOM 1517 O O . SER A 1 180 ? 19.302 25.801 -5.130 1.00 87.50 180 SER A O 1
ATOM 1519 N N . GLY A 1 181 ? 17.858 24.114 -4.777 1.00 84.88 181 GLY A N 1
ATOM 1520 C CA . GLY A 1 181 ? 17.461 24.532 -3.430 1.00 84.88 181 GLY A CA 1
ATOM 1521 C C . GLY A 1 181 ? 16.141 25.298 -3.401 1.00 84.88 181 GLY A C 1
ATOM 1522 O O . GLY A 1 181 ? 15.932 26.109 -2.502 1.00 84.88 181 GLY A O 1
ATOM 1523 N N . GLU A 1 182 ? 15.281 25.086 -4.397 1.00 88.00 182 GLU A N 1
ATOM 1524 C CA . GLU A 1 182 ? 13.950 25.675 -4.460 1.00 88.00 182 GLU A CA 1
ATOM 1525 C C . GLU A 1 182 ? 13.125 25.309 -3.215 1.00 88.00 182 GLU A C 1
ATOM 1527 O O . GLU A 1 182 ? 13.170 24.182 -2.718 1.00 88.00 182 GLU A O 1
ATOM 1532 N N . ASP A 1 183 ? 12.356 26.276 -2.715 1.00 86.94 183 ASP A N 1
ATOM 1533 C CA . ASP A 1 183 ? 11.465 26.073 -1.575 1.00 86.94 183 ASP A CA 1
ATOM 1534 C C . ASP A 1 183 ? 10.146 25.437 -2.037 1.00 86.94 183 ASP A C 1
ATOM 1536 O O . ASP A 1 183 ? 9.366 26.049 -2.769 1.00 86.94 183 ASP A O 1
ATOM 1540 N N . PHE A 1 184 ? 9.898 24.204 -1.593 1.00 83.75 184 PHE A N 1
ATOM 1541 C CA . PHE A 1 184 ? 8.653 23.465 -1.827 1.00 83.75 184 PHE A CA 1
ATOM 1542 C C . PHE A 1 184 ? 7.632 23.645 -0.691 1.00 83.75 184 PHE A C 1
ATOM 1544 O O . PHE A 1 184 ? 6.597 22.980 -0.669 1.00 83.75 184 PHE A O 1
ATOM 1551 N N . GLY 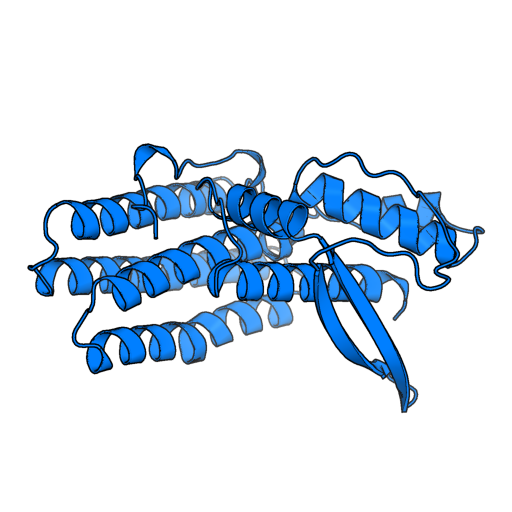A 1 185 ? 7.908 24.534 0.266 1.00 88.75 185 GLY A N 1
ATOM 1552 C CA . GLY 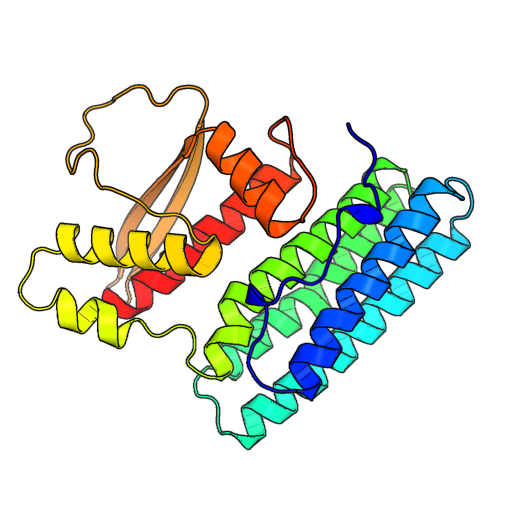A 1 185 ? 7.113 24.711 1.469 1.00 88.75 185 GLY A CA 1
ATOM 1553 C C . GLY A 1 185 ? 7.312 23.569 2.464 1.00 88.75 185 GLY A C 1
ATOM 1554 O O . GLY A 1 185 ? 8.328 22.864 2.475 1.00 88.75 185 GLY A O 1
ATOM 1555 N N . LYS A 1 186 ? 6.322 23.373 3.342 1.00 92.69 186 LYS A N 1
ATOM 1556 C CA . LYS A 1 186 ? 6.368 22.279 4.316 1.00 92.69 186 LYS A CA 1
ATOM 1557 C C . LYS A 1 186 ? 6.374 20.941 3.585 1.00 92.69 186 LYS A C 1
ATOM 1559 O O . LYS A 1 186 ? 5.478 20.657 2.793 1.00 92.69 186 LYS A O 1
ATOM 1564 N N . SER A 1 187 ? 7.391 20.139 3.873 1.00 93.12 187 SER A N 1
ATOM 1565 C CA . SER A 1 187 ? 7.670 18.916 3.132 1.00 93.12 187 SER A CA 1
ATOM 1566 C C . SER A 1 187 ? 8.138 17.792 4.049 1.00 93.12 187 SER A C 1
ATOM 1568 O O . SER A 1 187 ? 8.780 18.026 5.076 1.00 93.12 187 SER A O 1
ATOM 1570 N N . ILE A 1 188 ? 7.847 16.560 3.643 1.00 93.31 188 ILE A N 1
ATOM 1571 C CA . ILE A 1 188 ? 8.373 15.335 4.236 1.00 93.31 188 ILE A CA 1
ATOM 1572 C C . ILE A 1 188 ? 9.527 14.844 3.371 1.00 93.31 188 ILE A C 1
ATOM 1574 O O . ILE A 1 188 ? 9.392 14.689 2.158 1.00 93.31 188 ILE A O 1
ATOM 1578 N N . TYR A 1 189 ? 10.659 14.580 4.019 1.00 92.31 189 TYR A N 1
ATOM 1579 C CA . TYR A 1 189 ? 11.868 14.093 3.372 1.00 92.31 189 TYR A CA 1
ATOM 1580 C C . TYR A 1 189 ? 12.024 12.607 3.660 1.00 92.31 189 TYR A C 1
ATOM 1582 O O . TYR A 1 189 ? 12.212 12.209 4.810 1.00 92.31 189 TYR A O 1
ATOM 1590 N N . TYR A 1 190 ? 11.983 11.796 2.610 1.00 91.75 190 TYR A N 1
ATOM 1591 C CA . TYR A 1 190 ? 12.313 10.383 2.686 1.00 91.75 190 TYR A CA 1
ATOM 1592 C C . TYR A 1 190 ? 13.676 10.155 2.039 1.00 91.75 190 TYR A C 1
ATOM 1594 O O . TYR A 1 190 ? 13.878 10.426 0.853 1.00 91.75 190 TYR A O 1
ATOM 1602 N N . LYS A 1 191 ? 14.629 9.683 2.844 1.00 92.62 191 LYS A N 1
ATOM 1603 C CA . LYS A 1 191 ? 15.975 9.339 2.394 1.00 92.62 191 LYS A CA 1
ATOM 1604 C C . LYS A 1 191 ? 16.125 7.829 2.405 1.00 92.62 191 LYS A C 1
ATOM 1606 O O . LYS A 1 191 ? 16.022 7.214 3.463 1.00 92.62 191 LYS A O 1
ATOM 1611 N N . ALA A 1 192 ? 16.482 7.271 1.259 1.00 88.31 192 ALA A N 1
ATOM 1612 C CA . ALA A 1 192 ? 16.852 5.873 1.147 1.00 88.31 192 ALA A CA 1
ATOM 1613 C C . ALA A 1 192 ? 18.317 5.741 0.728 1.00 88.31 192 ALA A C 1
ATOM 1615 O O . ALA A 1 192 ? 18.821 6.504 -0.100 1.00 88.31 192 ALA A O 1
ATOM 1616 N N . ILE A 1 193 ? 19.014 4.791 1.346 1.00 88.69 193 ILE A N 1
ATOM 1617 C CA . ILE A 1 193 ? 20.419 4.490 1.074 1.00 88.69 193 ILE A CA 1
ATOM 1618 C C . ILE A 1 193 ? 20.476 3.045 0.615 1.00 88.69 193 ILE A C 1
ATOM 1620 O O . ILE A 1 193 ? 20.060 2.150 1.347 1.00 88.69 193 ILE A O 1
ATOM 1624 N N . TYR A 1 194 ? 21.023 2.839 -0.572 1.00 81.62 194 TYR A N 1
ATOM 1625 C CA . TYR A 1 194 ? 21.141 1.527 -1.179 1.00 81.62 194 TYR A CA 1
ATOM 1626 C C . TYR A 1 194 ? 22.584 1.231 -1.533 1.00 81.62 194 TYR A C 1
ATOM 1628 O O . TYR A 1 194 ? 23.391 2.134 -1.770 1.00 81.62 194 TYR A O 1
ATOM 1636 N N . THR A 1 195 ? 22.862 -0.062 -1.599 1.00 82.56 195 THR A N 1
ATOM 1637 C CA . THR A 1 195 ? 24.106 -0.609 -2.111 1.00 82.56 195 THR A CA 1
ATOM 1638 C C . THR A 1 195 ? 23.748 -1.508 -3.285 1.00 82.56 195 THR A C 1
ATOM 1640 O O . THR A 1 195 ? 22.915 -2.403 -3.140 1.00 82.56 195 THR A O 1
ATOM 1643 N N . SER A 1 196 ? 24.336 -1.250 -4.451 1.00 78.19 196 SER A N 1
ATOM 1644 C CA . SER A 1 196 ? 24.137 -2.085 -5.635 1.00 78.19 196 SER A CA 1
ATOM 1645 C C . SER A 1 196 ? 24.825 -3.443 -5.465 1.00 78.19 196 SER A C 1
ATOM 1647 O O . SER A 1 196 ? 25.661 -3.635 -4.579 1.00 78.19 196 SER A O 1
ATOM 1649 N N . GLN A 1 197 ? 24.549 -4.385 -6.369 1.00 77.75 197 GLN A N 1
ATOM 1650 C CA . GLN A 1 197 ? 25.256 -5.674 -6.403 1.00 77.75 197 GLN A CA 1
ATOM 1651 C C . GLN A 1 197 ? 26.776 -5.531 -6.624 1.00 77.75 197 GLN A C 1
ATOM 1653 O O . GLN A 1 197 ? 27.528 -6.463 -6.353 1.00 77.75 197 GLN A O 1
ATOM 1658 N N . LYS A 1 198 ? 27.235 -4.365 -7.100 1.00 84.44 198 LYS A N 1
ATOM 1659 C CA . LYS A 1 198 ? 28.652 -4.029 -7.312 1.00 84.44 198 LYS A CA 1
ATOM 1660 C C . LYS A 1 198 ? 29.271 -3.250 -6.141 1.00 84.44 198 LYS A C 1
ATOM 1662 O O . LYS A 1 198 ? 30.349 -2.689 -6.299 1.00 84.44 198 LYS A O 1
ATOM 1667 N N . ASP A 1 199 ? 28.598 -3.208 -4.989 1.00 85.50 199 ASP A N 1
ATOM 1668 C CA . ASP A 1 199 ? 29.003 -2.469 -3.781 1.00 85.50 199 ASP A CA 1
ATOM 1669 C C . ASP A 1 199 ? 29.051 -0.934 -3.958 1.00 85.50 199 ASP A C 1
ATOM 1671 O O . ASP A 1 199 ? 29.688 -0.203 -3.197 1.00 85.50 199 ASP A O 1
ATOM 1675 N N . GLU A 1 200 ? 28.338 -0.407 -4.960 1.00 84.75 200 GLU A N 1
ATOM 1676 C CA . GLU A 1 200 ? 28.206 1.036 -5.164 1.00 84.75 200 GLU A CA 1
ATOM 1677 C C . GLU A 1 200 ? 27.076 1.588 -4.300 1.00 84.75 200 GLU A C 1
ATOM 1679 O O . GLU A 1 200 ? 25.952 1.081 -4.320 1.00 84.75 200 GLU A O 1
ATOM 1684 N N . LYS A 1 201 ? 27.357 2.656 -3.552 1.00 85.75 201 LYS A N 1
ATOM 1685 C CA . LYS A 1 201 ? 26.364 3.303 -2.692 1.00 85.75 201 LYS A CA 1
ATOM 1686 C C . LYS A 1 201 ? 25.665 4.428 -3.427 1.00 85.75 201 LYS A C 1
ATOM 1688 O O . LYS A 1 201 ? 26.317 5.357 -3.899 1.00 85.75 201 LYS A O 1
ATOM 1693 N N . PHE A 1 202 ? 24.342 4.403 -3.414 1.00 85.06 202 PHE A N 1
ATOM 1694 C CA . PHE A 1 202 ? 23.519 5.476 -3.950 1.00 85.06 202 PHE A CA 1
ATOM 1695 C C . PHE A 1 202 ? 22.503 5.951 -2.912 1.00 85.06 202 PHE A C 1
ATOM 1697 O O . PHE A 1 202 ? 22.052 5.199 -2.044 1.00 85.06 202 PHE A O 1
ATOM 1704 N N . GLN A 1 203 ? 22.202 7.249 -2.960 1.00 88.81 203 GLN A N 1
ATOM 1705 C CA . GLN A 1 203 ? 21.262 7.901 -2.054 1.00 88.81 203 GLN A CA 1
ATOM 1706 C C . GLN A 1 203 ? 20.123 8.480 -2.879 1.00 88.81 203 GLN A C 1
ATOM 1708 O O . GLN A 1 203 ? 20.361 9.305 -3.759 1.00 88.81 203 GLN A O 1
ATOM 1713 N N . LEU A 1 204 ? 18.900 8.060 -2.574 1.00 88.31 204 LEU A N 1
ATOM 1714 C CA . LEU A 1 204 ? 17.697 8.659 -3.130 1.00 88.31 204 LEU A CA 1
ATOM 1715 C C . LEU A 1 204 ? 17.055 9.563 -2.088 1.00 88.31 204 LEU A C 1
ATOM 1717 O O . LEU A 1 204 ? 16.951 9.211 -0.911 1.00 88.31 204 LEU A O 1
ATOM 1721 N N . TYR A 1 205 ? 16.610 10.722 -2.556 1.00 90.56 205 TYR A N 1
ATOM 1722 C CA . TYR A 1 205 ? 15.873 11.694 -1.771 1.00 90.56 205 TYR A CA 1
ATOM 1723 C C . TYR A 1 205 ? 14.530 11.922 -2.444 1.00 90.56 205 TYR A C 1
ATOM 1725 O O . TYR A 1 205 ? 14.475 12.399 -3.575 1.00 90.56 205 TYR A O 1
ATOM 1733 N N . PHE A 1 206 ? 13.459 11.600 -1.731 1.00 92.06 206 PHE A N 1
ATOM 1734 C CA . PHE A 1 206 ? 12.115 12.009 -2.096 1.00 92.06 206 PHE A CA 1
ATOM 1735 C C . PHE A 1 206 ? 11.690 13.151 -1.183 1.00 92.06 206 PHE A C 1
ATOM 1737 O O . PHE A 1 206 ? 11.857 13.079 0.037 1.00 92.06 206 PHE A O 1
ATOM 1744 N N . VAL A 1 207 ? 11.154 14.204 -1.788 1.00 92.88 207 VAL A N 1
ATOM 1745 C CA . VAL A 1 207 ? 10.617 15.366 -1.082 1.00 92.88 207 VAL A CA 1
ATOM 1746 C C . VAL A 1 207 ? 9.151 15.472 -1.459 1.00 92.88 207 VAL A C 1
ATOM 1748 O O . VAL A 1 207 ? 8.823 15.673 -2.626 1.00 92.88 207 VAL A O 1
ATOM 1751 N N . PHE A 1 208 ? 8.277 15.290 -0.476 1.00 92.94 208 PHE A N 1
ATOM 1752 C CA . PHE A 1 208 ? 6.833 15.327 -0.670 1.00 92.94 208 PHE A CA 1
ATOM 1753 C C . PHE A 1 208 ? 6.254 16.534 0.052 1.00 92.94 208 PHE A C 1
ATOM 1755 O O . PHE A 1 208 ? 6.394 16.652 1.267 1.00 92.94 208 PHE A O 1
ATOM 1762 N N . GLU A 1 209 ? 5.590 17.414 -0.685 1.00 93.75 209 GLU A N 1
ATOM 1763 C CA . GLU A 1 209 ? 4.860 18.549 -0.117 1.00 93.75 209 GLU A CA 1
ATOM 1764 C C . GLU A 1 209 ? 3.681 18.056 0.747 1.00 93.75 209 GLU A C 1
ATOM 1766 O O . GLU A 1 209 ? 3.069 17.028 0.439 1.00 93.75 209 GLU A O 1
ATOM 1771 N N . GLU A 1 210 ? 3.360 18.752 1.847 1.00 93.81 210 GLU A N 1
ATOM 1772 C CA . GLU A 1 210 ? 2.336 18.297 2.808 1.00 93.81 210 GLU A CA 1
ATOM 1773 C C . GLU A 1 210 ? 0.976 18.020 2.147 1.00 93.81 210 GLU A C 1
ATOM 1775 O O . GLU A 1 210 ? 0.331 17.026 2.491 1.00 93.81 210 GLU A O 1
ATOM 1780 N N . ASN A 1 211 ? 0.533 18.840 1.183 1.00 91.75 211 ASN A N 1
ATOM 1781 C CA . ASN A 1 211 ? -0.743 18.601 0.504 1.00 91.75 211 ASN A CA 1
ATOM 1782 C C . ASN A 1 211 ? -0.726 17.323 -0.336 1.00 91.75 211 ASN A C 1
ATOM 1784 O O . ASN A 1 211 ? -1.726 16.606 -0.349 1.00 91.75 211 ASN A O 1
ATOM 1788 N N . LEU A 1 212 ? 0.398 16.994 -0.981 1.00 90.00 212 LEU A N 1
ATOM 1789 C CA . LEU A 1 212 ? 0.543 15.728 -1.698 1.00 90.00 212 LEU A CA 1
ATOM 1790 C C . LEU A 1 212 ? 0.479 14.537 -0.737 1.00 90.00 212 LEU A C 1
ATOM 1792 O O . LEU A 1 212 ? -0.183 13.547 -1.034 1.00 90.00 212 LEU A O 1
ATOM 1796 N N . VAL A 1 213 ? 1.113 14.638 0.433 1.00 92.19 213 VAL A N 1
ATOM 1797 C CA . VAL A 1 213 ? 1.063 13.580 1.455 1.00 92.19 213 VAL A CA 1
ATOM 1798 C C . VAL A 1 213 ? -0.373 13.352 1.929 1.00 92.19 213 VAL A C 1
ATOM 1800 O O . VAL A 1 213 ? -0.834 12.212 1.979 1.00 92.19 213 VAL A O 1
ATOM 1803 N N . MET A 1 214 ? -1.100 14.430 2.234 1.00 90.62 214 MET A N 1
ATOM 1804 C CA . MET A 1 214 ? -2.505 14.348 2.644 1.00 90.62 214 MET A CA 1
ATOM 1805 C C . MET A 1 214 ? -3.397 13.802 1.526 1.00 90.62 214 MET A C 1
ATOM 1807 O O . MET A 1 214 ? -4.303 13.016 1.800 1.00 90.62 214 MET A O 1
ATOM 1811 N N . TYR A 1 215 ? -3.139 14.184 0.272 1.00 89.88 215 TYR A N 1
ATOM 1812 C CA . TYR A 1 215 ? -3.844 13.647 -0.889 1.00 89.88 215 TYR A CA 1
ATOM 1813 C C . TYR A 1 215 ? -3.624 12.138 -1.017 1.00 89.88 215 TYR A C 1
ATOM 1815 O O . TYR A 1 215 ? -4.593 11.390 -1.085 1.00 89.88 215 TYR A O 1
ATOM 1823 N N . ILE A 1 216 ? -2.370 11.682 -0.977 1.00 88.38 216 ILE A N 1
ATOM 1824 C CA . ILE A 1 216 ? -2.021 10.262 -1.092 1.00 88.38 216 ILE A CA 1
ATOM 1825 C C . ILE A 1 216 ? -2.661 9.448 0.036 1.00 88.38 216 ILE A C 1
ATOM 1827 O O . ILE A 1 216 ? -3.282 8.426 -0.235 1.00 88.38 216 ILE A O 1
ATOM 1831 N N . GLU A 1 217 ? -2.568 9.900 1.289 1.00 86.25 217 GLU A N 1
ATOM 1832 C CA . GLU A 1 217 ? -3.221 9.219 2.415 1.00 86.25 217 GLU A CA 1
ATOM 1833 C C . GLU A 1 217 ? -4.744 9.190 2.241 1.00 86.25 217 GLU A C 1
ATOM 1835 O O . GLU A 1 217 ? -5.373 8.164 2.507 1.00 86.25 217 GLU A O 1
ATOM 1840 N N . SER A 1 218 ? -5.338 10.274 1.731 1.00 85.00 218 SER A N 1
ATOM 1841 C CA . SER A 1 218 ? -6.776 10.317 1.462 1.00 85.00 218 SER A CA 1
ATOM 1842 C C . SER A 1 218 ? -7.192 9.336 0.380 1.00 85.00 218 SER A C 1
ATOM 1844 O O . SER A 1 218 ? -8.194 8.641 0.530 1.00 85.00 218 SER A O 1
ATOM 1846 N N . GLU A 1 219 ? -6.405 9.241 -0.688 1.00 84.31 219 GLU A N 1
ATOM 1847 C CA . GLU A 1 219 ? -6.645 8.295 -1.766 1.00 84.31 219 GLU A CA 1
ATOM 1848 C C . GLU A 1 219 ? -6.476 6.858 -1.283 1.00 84.31 219 GLU A C 1
ATOM 1850 O O . GLU A 1 219 ? -7.357 6.038 -1.520 1.00 84.31 219 GLU A O 1
ATOM 1855 N N . VAL A 1 220 ? -5.392 6.547 -0.573 1.00 80.88 220 VAL A N 1
ATOM 1856 C CA . VAL A 1 220 ? -5.116 5.196 -0.064 1.00 80.88 220 VAL A CA 1
ATOM 1857 C C . VAL A 1 220 ? -6.195 4.741 0.914 1.00 80.88 220 VAL A C 1
ATOM 1859 O O . VAL A 1 220 ? -6.639 3.600 0.847 1.00 80.88 220 VAL A O 1
ATOM 1862 N N . THR A 1 221 ? -6.635 5.617 1.817 1.00 75.81 221 THR A N 1
ATOM 1863 C CA . THR A 1 221 ? -7.586 5.239 2.872 1.00 75.81 221 THR A CA 1
ATOM 1864 C C . THR A 1 221 ? -9.051 5.409 2.474 1.00 75.81 221 THR A C 1
ATOM 1866 O O . THR A 1 221 ? -9.933 4.835 3.113 1.00 75.81 221 THR A O 1
ATOM 1869 N N . GLY A 1 222 ? -9.328 6.210 1.443 1.00 76.62 222 GLY A N 1
ATOM 1870 C CA . GLY A 1 222 ? -10.667 6.695 1.110 1.00 76.62 222 GLY A CA 1
ATOM 1871 C C . GLY A 1 222 ? -11.196 7.763 2.076 1.00 76.62 222 GLY A C 1
ATOM 1872 O O . GLY A 1 222 ? -12.338 8.198 1.937 1.00 76.62 222 GLY A O 1
ATOM 1873 N N . ILE A 1 223 ? -10.402 8.193 3.061 1.00 76.94 223 ILE A N 1
ATOM 1874 C CA . ILE A 1 223 ? -10.807 9.116 4.127 1.00 76.94 223 ILE A CA 1
ATOM 1875 C C . ILE A 1 223 ? -10.118 10.447 3.909 1.00 76.94 223 ILE A C 1
ATOM 1877 O O . ILE A 1 223 ? -8.903 10.508 3.800 1.00 76.94 223 ILE A O 1
ATOM 1881 N N . LYS A 1 224 ? -10.874 11.542 3.901 1.00 81.44 224 LYS A N 1
ATOM 1882 C CA . LYS A 1 224 ? -10.274 12.859 3.699 1.00 81.44 224 LYS A CA 1
ATOM 1883 C C . LYS A 1 224 ? -9.347 13.229 4.862 1.00 81.44 224 LYS A C 1
ATOM 1885 O O . LYS A 1 224 ? -9.778 13.269 6.010 1.00 81.44 224 LYS A O 1
ATOM 1890 N N . VAL A 1 225 ? -8.100 13.551 4.539 1.00 82.56 225 VAL A N 1
ATOM 1891 C CA . VAL A 1 225 ? -7.064 13.977 5.483 1.00 82.56 225 VAL A CA 1
ATOM 1892 C C . VAL A 1 225 ? -6.829 15.479 5.364 1.00 82.56 225 VAL A C 1
ATOM 1894 O O . VAL A 1 225 ? -6.712 16.019 4.267 1.00 82.56 225 VAL A O 1
ATOM 1897 N N . PHE A 1 226 ? -6.722 16.158 6.509 1.00 83.38 226 PHE A N 1
ATOM 1898 C CA . PHE A 1 226 ? -6.513 17.614 6.583 1.00 83.38 226 PHE A CA 1
ATOM 1899 C C . PHE A 1 226 ? -5.230 18.025 7.312 1.00 83.38 226 PHE A C 1
ATOM 1901 O O . PHE A 1 226 ? -4.955 19.216 7.456 1.00 83.38 226 PHE A O 1
ATOM 1908 N N . LYS A 1 227 ? -4.463 17.059 7.826 1.00 88.00 227 LYS A N 1
ATOM 1909 C CA . LYS A 1 227 ? -3.139 17.300 8.404 1.00 88.00 227 LYS A CA 1
ATOM 1910 C C . LYS A 1 227 ? -2.260 16.065 8.280 1.00 88.00 227 LYS A C 1
ATOM 1912 O O . LYS A 1 227 ? -2.759 14.950 8.411 1.00 88.00 227 LYS A O 1
ATOM 1917 N N . VAL A 1 228 ? -0.952 16.274 8.158 1.00 88.19 228 VAL A N 1
ATOM 1918 C CA . VAL A 1 228 ? 0.030 15.188 8.221 1.00 88.19 228 VAL A CA 1
ATOM 1919 C C . VAL A 1 228 ? -0.051 14.497 9.584 1.00 88.19 228 VAL A C 1
ATOM 1921 O O . VAL A 1 228 ? 0.184 15.091 10.640 1.00 88.19 228 VAL A O 1
ATOM 1924 N N . SER A 1 229 ? -0.438 13.228 9.549 1.00 83.00 229 SER A N 1
ATOM 1925 C CA . SER A 1 229 ? -0.537 12.328 10.691 1.00 83.00 229 SER A CA 1
ATOM 1926 C C . SER A 1 229 ? 0.649 11.349 10.703 1.00 83.00 229 SER A C 1
ATOM 1928 O O . SER A 1 229 ? 1.404 11.254 9.736 1.00 83.00 229 SER A O 1
ATOM 1930 N N . LYS A 1 230 ? 0.814 10.569 11.781 1.00 79.31 230 LYS A N 1
ATOM 1931 C CA . LYS A 1 230 ? 1.783 9.456 11.779 1.00 79.31 230 LYS A CA 1
ATOM 1932 C C . LYS A 1 230 ? 1.450 8.431 10.681 1.00 79.31 230 LYS A C 1
ATOM 1934 O O . LYS A 1 230 ? 2.362 7.894 10.069 1.00 79.31 230 LYS A O 1
ATOM 1939 N N . MET A 1 231 ? 0.162 8.212 10.401 1.00 76.31 231 MET A N 1
ATOM 1940 C CA . MET A 1 231 ? -0.284 7.347 9.303 1.00 76.31 231 MET A CA 1
ATOM 1941 C C . MET A 1 231 ? 0.085 7.937 7.939 1.00 76.31 231 MET A C 1
ATOM 1943 O O . MET A 1 231 ? 0.543 7.194 7.077 1.00 76.31 231 MET A O 1
ATOM 1947 N N . ALA A 1 232 ? -0.027 9.253 7.764 1.00 85.12 232 ALA A N 1
ATOM 1948 C CA . ALA A 1 232 ? 0.394 9.951 6.551 1.00 85.12 232 ALA A CA 1
ATOM 1949 C C . ALA A 1 232 ? 1.870 9.688 6.251 1.00 85.12 232 ALA A C 1
ATOM 1951 O O . ALA A 1 232 ? 2.241 9.356 5.128 1.00 85.12 232 ALA A O 1
ATOM 1952 N N . ILE A 1 233 ? 2.699 9.780 7.297 1.00 87.00 233 ILE A N 1
ATOM 1953 C CA . ILE A 1 233 ? 4.138 9.522 7.230 1.00 87.00 233 ILE A CA 1
ATOM 1954 C C . ILE A 1 233 ? 4.412 8.057 6.856 1.00 87.00 233 ILE A C 1
ATOM 1956 O O . ILE A 1 233 ? 5.219 7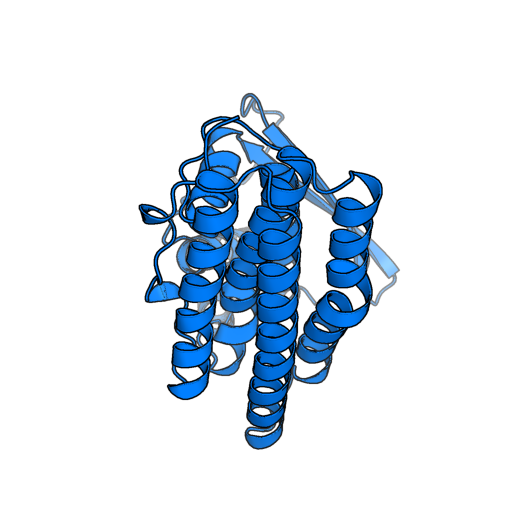.789 5.973 1.00 87.00 233 ILE A O 1
ATOM 1960 N N . THR A 1 234 ? 3.723 7.098 7.475 1.00 81.25 234 THR A N 1
ATOM 1961 C CA . THR A 1 234 ? 3.888 5.675 7.130 1.00 81.25 234 THR A CA 1
ATOM 1962 C C . THR A 1 234 ? 3.409 5.365 5.709 1.00 81.25 234 THR A C 1
ATOM 1964 O O . THR A 1 234 ? 4.060 4.615 4.987 1.00 81.25 234 THR A O 1
ATOM 1967 N N . THR A 1 235 ? 2.307 5.979 5.276 1.00 84.06 235 THR A N 1
ATOM 1968 C CA . THR A 1 235 ? 1.762 5.825 3.920 1.00 84.06 235 THR A CA 1
ATOM 1969 C C . THR A 1 235 ? 2.747 6.365 2.886 1.00 84.06 235 THR A C 1
ATOM 1971 O O . THR A 1 235 ? 3.020 5.692 1.894 1.00 84.06 235 THR A O 1
ATOM 1974 N N . ILE A 1 236 ? 3.329 7.549 3.122 1.00 89.31 236 ILE A N 1
ATOM 1975 C CA . ILE A 1 236 ? 4.296 8.130 2.184 1.00 89.31 236 ILE A CA 1
ATOM 1976 C C . ILE A 1 236 ? 5.627 7.367 2.170 1.00 89.31 236 ILE A C 1
ATOM 1978 O O . ILE A 1 236 ? 6.272 7.285 1.130 1.00 89.31 236 ILE A O 1
ATOM 1982 N N . GLU A 1 237 ? 6.026 6.763 3.290 1.00 86.75 237 GLU A N 1
ATOM 1983 C CA . GLU A 1 237 ? 7.182 5.866 3.342 1.00 86.75 237 GLU A CA 1
ATOM 1984 C C . GLU A 1 237 ? 6.969 4.622 2.468 1.00 86.75 237 GLU A C 1
ATOM 1986 O O . GLU A 1 237 ? 7.811 4.326 1.622 1.00 86.75 237 GLU A O 1
ATOM 1991 N N . GLN A 1 238 ? 5.834 3.931 2.619 1.00 81.81 238 GLN A N 1
ATOM 1992 C CA . GLN A 1 238 ? 5.488 2.773 1.785 1.00 81.81 238 GLN A CA 1
ATOM 1993 C C . GLN A 1 238 ? 5.393 3.160 0.307 1.00 81.81 238 GLN A C 1
ATOM 1995 O O . GLN A 1 238 ? 5.917 2.470 -0.563 1.00 81.81 238 GLN A O 1
ATOM 2000 N N . PHE A 1 239 ? 4.791 4.313 0.030 1.00 86.81 239 PHE A N 1
ATOM 2001 C CA . PHE A 1 239 ? 4.714 4.872 -1.310 1.00 86.81 239 PHE A CA 1
ATOM 2002 C C . PHE A 1 239 ? 6.104 5.132 -1.922 1.00 86.81 239 PHE A C 1
ATOM 2004 O O . PHE A 1 239 ? 6.356 4.756 -3.067 1.00 86.81 239 PHE A O 1
ATOM 2011 N N . ALA A 1 240 ? 7.029 5.728 -1.164 1.00 89.81 240 ALA A N 1
ATOM 2012 C CA . ALA A 1 240 ? 8.389 6.000 -1.624 1.00 89.81 240 ALA A CA 1
ATOM 2013 C C . ALA A 1 240 ? 9.189 4.712 -1.868 1.00 89.81 240 ALA A C 1
ATOM 2015 O O . ALA A 1 240 ? 9.851 4.591 -2.899 1.00 89.81 240 ALA A O 1
ATOM 2016 N N . GLN A 1 241 ? 9.091 3.732 -0.962 1.00 84.38 241 GLN A N 1
ATOM 2017 C CA . GLN A 1 241 ? 9.667 2.396 -1.162 1.00 84.38 241 GLN A CA 1
ATOM 2018 C C . GLN A 1 241 ? 9.125 1.755 -2.439 1.00 84.38 241 GLN A C 1
ATOM 2020 O O . GLN A 1 241 ? 9.887 1.193 -3.225 1.00 84.38 241 GLN A O 1
ATOM 2025 N N . GLY A 1 242 ? 7.830 1.929 -2.686 1.00 82.19 242 GLY A N 1
ATOM 2026 C CA . GLY A 1 242 ? 7.176 1.445 -3.880 1.00 82.19 242 GLY A CA 1
ATOM 2027 C C . GLY A 1 242 ? 7.690 2.055 -5.179 1.00 82.19 242 GLY A C 1
ATOM 2028 O O . GLY A 1 242 ? 7.965 1.324 -6.133 1.00 82.19 242 GLY A O 1
ATOM 2029 N N . ILE A 1 243 ? 7.904 3.376 -5.206 1.00 87.12 243 ILE A N 1
ATOM 2030 C CA . ILE A 1 243 ? 8.575 4.028 -6.338 1.00 87.12 243 ILE A CA 1
ATOM 2031 C C . ILE A 1 243 ? 9.959 3.412 -6.534 1.00 87.12 243 ILE A C 1
ATOM 2033 O O . ILE A 1 243 ? 10.336 3.107 -7.659 1.00 87.12 243 ILE A O 1
ATOM 2037 N N . ILE A 1 244 ? 10.726 3.213 -5.464 1.00 86.56 244 ILE A N 1
ATOM 2038 C CA . ILE A 1 244 ? 12.094 2.702 -5.579 1.00 86.56 244 ILE A CA 1
ATOM 2039 C C . ILE A 1 244 ? 12.121 1.277 -6.131 1.00 86.56 244 ILE A C 1
ATOM 2041 O O . ILE A 1 244 ? 12.898 1.003 -7.041 1.00 86.56 244 ILE A O 1
ATOM 2045 N N . GLN A 1 245 ? 11.267 0.385 -5.631 1.00 79.75 245 GLN A N 1
ATOM 2046 C CA . GLN A 1 245 ? 11.154 -0.980 -6.146 1.00 79.75 245 GLN A CA 1
ATOM 2047 C C . GLN A 1 245 ? 10.760 -0.971 -7.626 1.00 79.75 245 GLN A C 1
ATOM 2049 O O . GLN A 1 245 ? 11.345 -1.693 -8.433 1.00 79.75 245 GLN A O 1
ATOM 2054 N N . TYR A 1 246 ? 9.833 -0.088 -8.000 1.00 80.94 246 TYR A N 1
ATOM 2055 C CA . TYR A 1 246 ? 9.422 0.105 -9.384 1.00 80.94 246 TYR A CA 1
ATOM 2056 C C . TYR A 1 246 ? 10.570 0.608 -10.274 1.00 80.94 246 TYR A C 1
ATOM 2058 O O . TYR A 1 246 ? 10.809 0.044 -11.342 1.00 80.94 246 TYR A O 1
ATOM 2066 N N . LEU A 1 247 ? 11.334 1.605 -9.821 1.00 81.88 247 LEU A N 1
ATOM 2067 C CA . LEU A 1 247 ? 12.530 2.108 -10.506 1.00 81.88 247 LEU A CA 1
ATOM 2068 C C . LEU A 1 247 ? 13.619 1.035 -10.630 1.00 81.88 247 LEU A C 1
ATOM 2070 O O . LEU A 1 247 ? 14.242 0.904 -11.683 1.00 81.88 247 LEU A O 1
ATOM 2074 N N . GLY A 1 248 ? 13.809 0.228 -9.587 1.00 78.25 248 GLY A N 1
ATOM 2075 C CA . GLY A 1 248 ? 14.775 -0.868 -9.560 1.00 78.25 248 GLY A CA 1
ATOM 2076 C C . GLY A 1 248 ? 14.536 -1.913 -10.649 1.00 78.25 248 GLY A C 1
ATOM 2077 O O . GLY A 1 248 ? 15.488 -2.522 -11.113 1.00 78.25 248 GLY A O 1
ATOM 2078 N N . THR A 1 249 ? 13.305 -2.079 -11.145 1.00 74.38 249 THR A N 1
ATOM 2079 C CA . THR A 1 249 ? 13.048 -2.989 -12.281 1.00 74.38 249 THR A CA 1
ATOM 2080 C C . THR A 1 249 ? 13.737 -2.568 -13.583 1.00 74.38 249 THR A C 1
ATOM 2082 O O . THR A 1 249 ? 13.890 -3.400 -14.472 1.00 74.38 249 THR A O 1
ATOM 2085 N N . TYR A 1 250 ? 14.144 -1.299 -13.705 1.00 72.75 250 TYR A N 1
ATOM 2086 C CA . TYR A 1 250 ? 14.875 -0.783 -14.863 1.00 72.75 250 TYR A CA 1
ATOM 2087 C C . TYR A 1 250 ? 16.367 -0.566 -14.583 1.00 72.75 250 TYR A C 1
ATOM 2089 O O . TYR A 1 250 ? 17.194 -0.832 -15.448 1.00 72.75 250 TYR A O 1
ATOM 2097 N N . PHE A 1 251 ? 16.711 -0.062 -13.394 1.00 71.81 251 PHE A N 1
ATOM 2098 C CA . PHE A 1 251 ? 18.083 0.343 -13.060 1.00 71.81 251 PHE A CA 1
ATOM 2099 C C . PHE A 1 251 ? 18.938 -0.757 -12.393 1.00 71.81 251 PHE A C 1
ATOM 2101 O O . PHE A 1 251 ? 20.077 -0.471 -12.022 1.00 71.81 251 PHE A O 1
ATOM 2108 N N . ASN A 1 252 ? 18.407 -1.975 -12.217 1.00 60.56 252 ASN A N 1
ATOM 2109 C CA . ASN A 1 252 ? 19.147 -3.130 -11.677 1.00 60.56 252 ASN A CA 1
ATOM 2110 C C . ASN A 1 252 ? 20.012 -3.847 -12.718 1.00 60.56 252 ASN A C 1
ATOM 2112 O O . ASN A 1 252 ? 19.558 -4.013 -13.870 1.00 60.56 252 ASN A O 1
#

pLDDT: mean 84.32, std 9.08, range [45.34, 98.0]

Radius of gyration: 19.33 Å; chains: 1; bounding box: 50×48×53 Å

Secondary structure (DSSP, 8-state):
-----GGG----GGG--S-HHHHHHHHHHHHHHHHHHHHHHH-TT-HHHHHHHHHHHHHHHHHHHHHHHHHHHHTT-TTHHHHHHHHHHIIIIIHHHHHHHHHHTTS-HHHHHHHHHHHHHHHHHHIIIIIHHHTTSS-SHHHHHHHTTS-HHHHHHHHHHHHHHHHH--------S--SS---SSEEEEEEEEE-TTS-EEEEEEEEEHHHHHHHHHHHHSS---S--HHHHHHHHHHHHHHHHHHHHHH-

Foldseek 3Di:
DDQDQLVLQADDPLLDLPDVVLSVLLRVLSVLLSQLSVCCVPPVPPPVSNVVSLVVNLVSLVVSLVVLLVVCVVVVPVCSVVLVVLSCCCNPPVSVVLVVQCVVVVNHSVSSVVSSLCSLLSSLLCSLQPSSCSNPVDDCPVLCVVCPPHDPLSSLVSLVQVLCCSSPVDHDDDPDPDDDPDDPDDWDWDWDWDADPVRDIDIDIDIGRFVRLQSQSCRSRSNRGDGDDPSSVVSVNSVVVSSVVSSVVPVD

Sequence (252 aa):
MENLNQNQIKWNERLKVGVDYIDTAHEKFFSVVRKLIRLNEEEQDDKWLCTEGMKFFKNYTIEHFAQEEAYMRSIHYEKYEEHKLLHDNWRNITLPALERDLETSNFSPDSVRHFISMCISYINIHIIMEDRAITGAFSTERVVKRAEGTSDISILKEMISHFMQYMFSLDTHLVSTYYSGEDFGKSIYYKAIYTSQKDEKFQLYFVFEENLVMYIESEVTGIKVFKVSKMAITTIEQFAQGIIQYLGTYFN